Protein AF-A0A137R029-F1 (afdb_monomer_lite)

Sequence (191 aa):
MVSSADCTQQMRNAAQALSILKNSLFTEVHPNIEPVPVTSLSQIRLPPTPGITATLNAHGVIGPRATEIAQIYEQHLAVLRARTEAQIHEIITYLTQERCPPRAVEMSVSRCLTNFKSRVYLWHKIVVEQLNDQCNTEVTGTLPARPSFDRTKIPLLKRYFEYNQFPTAENFHTLSRQTGMTPRQIAIWVY

Secondary structure (DSSP, 8-state):
---HHHHHHHHHHHHHHHHHHHHTSS-----------GGGGGG--PPPPPPSHHHHHHTT--THHHHHHHHHHHHHHHHHHHHHHHHHHHHHHHHHHTT--HHHHHHHHHHHHHHHHHHHHHHHHHHHHHHHHHHHHTTS----------GGGHHHHHHHHHH-SS--HHHHHHHHHHHSS-HHHHHHHH-

Structure (mmCIF, N/CA/C/O backbone):
data_AF-A0A137R029-F1
#
_entry.id   AF-A0A137R029-F1
#
loop_
_atom_site.group_PDB
_atom_site.id
_atom_site.type_symbol
_atom_site.label_atom_id
_atom_site.label_alt_id
_atom_site.label_comp_id
_atom_site.label_asym_id
_atom_site.label_entity_id
_atom_site.label_seq_id
_atom_site.pdbx_PDB_ins_co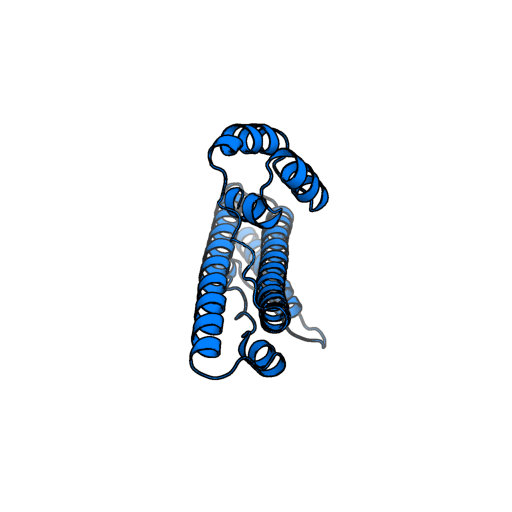de
_atom_site.Cartn_x
_atom_site.Cartn_y
_atom_site.Cartn_z
_atom_site.occupancy
_atom_site.B_iso_or_equiv
_atom_site.auth_seq_id
_atom_site.auth_comp_id
_atom_site.auth_asym_id
_atom_site.auth_atom_id
_atom_site.pdbx_PDB_model_num
ATOM 1 N N . MET A 1 1 ? 16.867 2.883 -42.890 1.00 39.31 1 MET A N 1
ATOM 2 C CA . MET A 1 1 ? 15.450 2.551 -43.143 1.00 39.31 1 MET A CA 1
ATOM 3 C C . MET A 1 1 ? 15.117 1.313 -42.324 1.00 39.31 1 MET A C 1
ATOM 5 O O . MET A 1 1 ? 15.536 0.228 -42.695 1.00 39.31 1 MET A O 1
ATOM 9 N N . VAL A 1 2 ? 14.500 1.492 -41.153 1.00 41.59 2 VAL A N 1
ATOM 10 C CA . VAL A 1 2 ? 14.059 0.383 -40.288 1.00 41.59 2 VAL A CA 1
ATOM 11 C C . VAL A 1 2 ? 12.687 -0.056 -40.789 1.00 41.59 2 VAL A C 1
ATOM 13 O O . VAL A 1 2 ? 11.807 0.785 -40.962 1.00 41.59 2 VAL A O 1
ATOM 16 N N . SER A 1 3 ? 12.540 -1.341 -41.107 1.00 45.94 3 SER A N 1
ATOM 17 C CA . SER A 1 3 ? 11.336 -1.876 -41.740 1.00 45.94 3 SER A CA 1
ATOM 18 C C . SER A 1 3 ? 10.148 -1.848 -40.775 1.00 45.94 3 SER A C 1
ATOM 20 O O . SER A 1 3 ? 10.250 -2.264 -39.622 1.00 45.94 3 SER A O 1
ATOM 22 N N . SER A 1 4 ? 9.003 -1.376 -41.270 1.00 42.53 4 SER A N 1
ATOM 23 C CA . SER A 1 4 ? 7.739 -1.181 -40.542 1.00 42.53 4 SER A CA 1
ATOM 24 C C . SER A 1 4 ? 7.178 -2.449 -39.871 1.00 42.53 4 SER A C 1
ATOM 26 O O . SER A 1 4 ? 6.251 -2.338 -39.068 1.00 42.53 4 SER A O 1
ATOM 28 N N . ALA A 1 5 ? 7.721 -3.630 -40.181 1.00 44.19 5 ALA A N 1
ATOM 29 C CA . ALA A 1 5 ? 7.292 -4.920 -39.646 1.00 44.19 5 ALA A CA 1
ATOM 30 C C . ALA A 1 5 ? 7.941 -5.289 -38.292 1.00 44.19 5 ALA A C 1
ATOM 32 O O . ALA A 1 5 ? 7.311 -5.964 -37.481 1.00 44.19 5 ALA A O 1
ATOM 33 N N . ASP A 1 6 ? 9.151 -4.797 -37.992 1.00 40.09 6 ASP A N 1
ATOM 34 C CA . ASP A 1 6 ? 9.849 -5.124 -36.732 1.00 40.09 6 ASP A CA 1
ATOM 35 C C . ASP A 1 6 ? 9.274 -4.364 -35.526 1.00 40.09 6 ASP A C 1
ATOM 37 O O . ASP A 1 6 ? 9.180 -4.890 -34.414 1.00 40.09 6 ASP A O 1
ATOM 41 N N . CYS A 1 7 ? 8.801 -3.136 -35.750 1.00 42.25 7 CYS A N 1
ATOM 42 C CA . CYS A 1 7 ? 8.185 -2.307 -34.713 1.00 42.25 7 CYS A CA 1
ATOM 43 C C . CYS A 1 7 ? 6.822 -2.873 -34.269 1.00 42.25 7 CYS A C 1
ATOM 45 O O . CYS A 1 7 ? 6.499 -2.919 -33.083 1.00 42.25 7 CYS A O 1
ATOM 47 N N . THR A 1 8 ? 6.035 -3.406 -35.204 1.00 42.00 8 THR A N 1
ATOM 48 C CA . THR A 1 8 ? 4.713 -3.983 -34.910 1.00 42.00 8 THR A CA 1
ATOM 49 C C . THR A 1 8 ? 4.793 -5.327 -34.182 1.00 42.00 8 THR A C 1
ATOM 51 O O . THR A 1 8 ? 3.871 -5.667 -33.436 1.00 42.00 8 THR A O 1
ATOM 54 N N . GLN A 1 9 ? 5.891 -6.072 -34.344 1.00 43.31 9 GLN A N 1
ATOM 55 C CA . GLN A 1 9 ? 6.127 -7.330 -33.633 1.00 43.31 9 GLN A CA 1
ATOM 56 C C . GLN A 1 9 ? 6.613 -7.097 -32.196 1.00 43.31 9 GLN A C 1
ATOM 58 O O . GLN A 1 9 ? 6.125 -7.739 -31.265 1.00 43.31 9 GLN A O 1
ATOM 63 N N . GLN A 1 10 ? 7.496 -6.116 -31.979 1.00 43.31 10 GLN A N 1
ATOM 64 C CA . GLN A 1 10 ? 7.874 -5.692 -30.626 1.00 43.31 10 GLN A CA 1
ATOM 65 C C . GLN A 1 10 ? 6.675 -5.168 -29.842 1.00 43.31 10 GLN A C 1
ATOM 67 O O . GLN A 1 10 ? 6.581 -5.391 -28.632 1.00 43.31 10 GLN A O 1
ATOM 72 N N . MET A 1 11 ? 5.719 -4.541 -30.535 1.00 39.19 11 MET A N 1
ATOM 73 C CA . MET A 1 11 ? 4.564 -3.997 -29.859 1.00 39.19 11 MET A CA 1
ATOM 74 C C . MET A 1 11 ? 3.594 -5.060 -29.320 1.00 39.19 11 MET A C 1
ATOM 76 O O . MET A 1 11 ? 3.003 -4.881 -28.258 1.00 39.19 11 MET A O 1
ATOM 80 N N . ARG A 1 12 ? 3.478 -6.193 -30.014 1.00 43.31 12 ARG A N 1
ATOM 81 C CA . ARG A 1 12 ? 2.607 -7.321 -29.647 1.00 43.31 12 ARG A CA 1
ATOM 82 C C . ARG A 1 12 ? 3.146 -8.180 -28.494 1.00 43.31 12 ARG A C 1
ATOM 84 O O . ARG A 1 12 ? 2.381 -8.810 -27.771 1.00 43.31 12 ARG A O 1
ATOM 91 N N . ASN A 1 13 ? 4.456 -8.162 -28.277 1.00 43.25 13 ASN A N 1
ATOM 92 C CA . ASN A 1 13 ? 5.087 -8.893 -27.177 1.00 43.25 13 ASN A CA 1
ATOM 93 C C . ASN A 1 13 ? 4.893 -8.183 -25.822 1.00 43.25 13 ASN A C 1
ATOM 95 O O . ASN A 1 13 ? 4.843 -8.827 -24.775 1.00 43.25 13 ASN A O 1
ATOM 99 N N . ALA A 1 14 ? 4.742 -6.855 -25.816 1.00 45.75 14 ALA A N 1
ATOM 100 C CA . ALA A 1 14 ? 4.708 -6.093 -24.571 1.00 45.75 14 ALA A CA 1
ATOM 101 C C . ALA A 1 14 ? 3.355 -6.115 -23.849 1.00 45.75 14 ALA A C 1
ATOM 103 O O . ALA A 1 14 ? 3.345 -6.036 -22.623 1.00 45.75 14 ALA A O 1
ATOM 104 N N . ALA A 1 15 ? 2.219 -6.262 -24.538 1.00 41.28 15 ALA A N 1
ATOM 105 C CA . ALA A 1 15 ? 0.967 -6.485 -23.817 1.00 41.28 15 ALA A CA 1
ATOM 106 C C . ALA A 1 15 ? 0.586 -7.964 -23.652 1.00 41.28 15 ALA A C 1
ATOM 108 O O . ALA A 1 15 ? -0.272 -8.275 -22.827 1.00 41.28 15 ALA A O 1
ATOM 109 N N . GLN A 1 16 ? 1.314 -8.889 -24.279 1.00 48.78 16 GLN A N 1
ATOM 110 C CA . GLN A 1 16 ? 1.366 -10.275 -23.803 1.00 48.78 16 GLN A CA 1
ATOM 111 C C . GLN A 1 16 ? 1.967 -10.335 -22.378 1.00 48.78 16 GLN A C 1
ATOM 113 O O . GLN A 1 16 ? 1.431 -11.016 -21.505 1.00 48.78 16 GLN A O 1
ATOM 118 N N . ALA A 1 17 ? 2.986 -9.515 -22.086 1.00 44.62 17 ALA A N 1
ATOM 119 C CA . ALA A 1 17 ? 3.561 -9.377 -20.741 1.00 44.62 17 ALA A CA 1
ATOM 120 C C . ALA A 1 17 ? 2.596 -8.732 -19.719 1.00 44.62 17 ALA A C 1
ATOM 122 O O . ALA A 1 17 ? 2.576 -9.103 -18.546 1.00 44.62 17 ALA A O 1
ATOM 123 N N . LEU A 1 18 ? 1.721 -7.823 -20.156 1.00 50.19 18 LEU A N 1
ATOM 124 C CA . LEU A 1 18 ? 0.689 -7.242 -19.289 1.00 50.19 18 LEU A CA 1
ATOM 125 C C . LEU A 1 18 ? -0.492 -8.173 -19.020 1.00 50.19 18 LEU A C 1
ATOM 127 O O . LEU A 1 18 ? -1.085 -8.120 -17.944 1.00 50.19 18 LEU A O 1
ATOM 131 N N . SER A 1 19 ? -0.818 -9.048 -19.970 1.00 46.31 19 SER A N 1
ATOM 132 C CA . SER A 1 19 ? -1.845 -10.078 -19.799 1.00 46.31 19 SER A CA 1
ATOM 133 C C . SER A 1 19 ? -1.462 -11.098 -18.717 1.00 46.31 19 SER A C 1
ATOM 135 O O . SER A 1 19 ? -2.320 -11.572 -17.976 1.00 46.31 19 SER A O 1
ATOM 137 N N . ILE A 1 20 ? -0.168 -11.391 -18.568 1.00 47.50 20 ILE A N 1
ATOM 138 C CA . ILE A 1 20 ? 0.362 -12.281 -17.522 1.00 47.50 20 ILE A CA 1
ATOM 139 C C . ILE A 1 20 ? 0.317 -11.599 -16.141 1.00 47.50 20 ILE A C 1
ATOM 141 O O . ILE A 1 20 ? -0.073 -12.225 -15.153 1.00 47.50 20 ILE A O 1
ATOM 145 N N . LEU A 1 21 ? 0.606 -10.295 -16.068 1.00 46.00 21 LEU A N 1
ATOM 146 C CA . LEU A 1 21 ? 0.446 -9.482 -14.850 1.00 46.00 21 LEU A CA 1
ATOM 147 C C . LEU A 1 21 ? -1.020 -9.373 -14.397 1.00 46.00 21 LEU A C 1
ATOM 149 O O . LEU A 1 21 ? -1.298 -9.351 -13.199 1.00 46.00 21 LEU A O 1
ATOM 153 N N . LYS A 1 22 ? -1.956 -9.353 -15.351 1.00 41.19 22 LYS A N 1
ATOM 154 C CA . LYS A 1 22 ? -3.404 -9.289 -15.118 1.00 41.19 22 LYS A CA 1
ATOM 155 C C . LYS A 1 22 ? -3.987 -10.608 -14.593 1.00 41.19 22 LYS A C 1
ATOM 157 O O . LYS A 1 22 ? -4.787 -10.573 -13.664 1.00 41.19 22 LYS A O 1
ATOM 162 N N . ASN A 1 23 ? -3.540 -11.754 -15.106 1.00 43.38 23 ASN A N 1
ATOM 163 C CA . ASN A 1 23 ? -4.016 -13.069 -14.648 1.00 43.38 23 ASN A CA 1
ATOM 164 C C . ASN A 1 23 ? -3.369 -13.508 -13.321 1.00 43.38 23 ASN A C 1
ATOM 166 O O . ASN A 1 23 ? -3.962 -14.250 -12.551 1.00 43.38 23 ASN A O 1
ATOM 170 N N . SER A 1 24 ? -2.188 -12.979 -12.991 1.00 41.78 24 SER A N 1
ATOM 171 C CA . SER A 1 24 ? -1.508 -13.258 -11.716 1.00 41.78 24 SER A CA 1
ATOM 172 C C . SER A 1 24 ? -2.058 -12.451 -10.525 1.00 41.78 24 SER A C 1
ATOM 174 O O . SER A 1 24 ? -1.672 -12.696 -9.381 1.00 41.78 24 SER A O 1
ATOM 176 N N . LEU A 1 25 ? -2.934 -11.465 -10.768 1.00 42.69 25 LEU A N 1
ATOM 177 C CA . LEU A 1 25 ? -3.556 -10.636 -9.725 1.00 42.69 25 LEU A CA 1
ATOM 178 C C . LEU A 1 25 ? -4.956 -11.123 -9.302 1.00 42.69 25 LEU A C 1
ATOM 180 O O . LEU A 1 25 ? -5.398 -10.726 -8.226 1.00 42.69 25 LEU A O 1
ATOM 184 N N . PHE A 1 26 ? -5.615 -11.997 -10.078 1.00 43.22 26 PHE A N 1
ATOM 185 C CA . PHE A 1 26 ? -6.922 -12.582 -9.749 1.00 43.22 26 PHE A CA 1
ATOM 186 C C . PHE A 1 26 ? -7.079 -14.011 -10.326 1.00 43.22 26 PHE A C 1
ATOM 188 O O . PHE A 1 26 ? -7.279 -14.173 -11.524 1.00 43.22 26 PHE A O 1
ATOM 195 N N . THR A 1 27 ? -7.126 -15.010 -9.432 1.00 35.66 27 THR A N 1
ATOM 196 C CA . THR A 1 27 ? -7.718 -16.370 -9.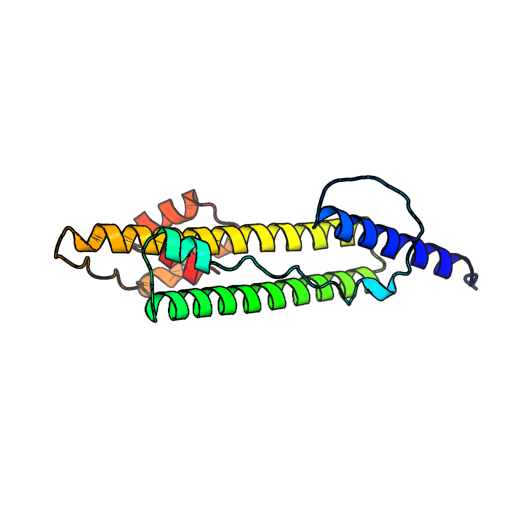578 1.00 35.66 27 THR A CA 1
ATOM 197 C C . THR A 1 27 ? -7.071 -17.448 -10.469 1.00 35.66 27 THR A C 1
ATOM 199 O O . THR A 1 27 ? -6.564 -17.206 -11.557 1.00 35.66 27 THR A O 1
ATOM 202 N N . GLU A 1 28 ? -7.142 -18.678 -9.938 1.00 47.88 28 GLU A N 1
ATOM 203 C CA . GLU A 1 28 ? -6.833 -19.974 -10.551 1.00 47.88 28 GLU A CA 1
ATOM 204 C C . GLU A 1 28 ? -7.574 -20.219 -11.888 1.00 47.88 28 GLU A C 1
ATOM 206 O O . GLU A 1 28 ? -8.672 -19.711 -12.096 1.00 47.88 28 GLU A O 1
ATOM 211 N N . VAL A 1 29 ? -7.001 -21.114 -12.712 1.00 38.84 29 VAL A N 1
ATOM 212 C CA . VAL A 1 29 ? -7.554 -21.800 -13.910 1.00 38.84 29 VAL A CA 1
ATOM 213 C C . VAL A 1 29 ? -7.183 -21.239 -15.309 1.00 38.84 29 VAL A C 1
ATOM 215 O O . VAL A 1 29 ? -7.832 -20.359 -15.855 1.00 38.84 29 VAL A O 1
ATOM 218 N N . HIS A 1 30 ? -6.175 -21.919 -15.892 1.00 40.81 30 HIS A N 1
ATOM 219 C CA . HIS A 1 30 ? -5.921 -22.342 -17.294 1.00 40.81 30 HIS A CA 1
ATOM 220 C C . HIS A 1 30 ? -5.809 -21.349 -18.493 1.00 40.81 30 HIS A C 1
ATOM 222 O O . HIS A 1 30 ? -6.230 -20.200 -18.422 1.00 40.81 30 HIS A O 1
ATOM 228 N N . PRO A 1 31 ? -5.147 -21.774 -19.607 1.00 57.16 31 PRO A N 1
ATOM 229 C CA . PRO A 1 31 ? -4.418 -20.914 -20.526 1.00 57.16 31 PRO A CA 1
ATOM 230 C C . PRO A 1 31 ? -5.060 -20.872 -21.920 1.00 57.16 31 PRO A C 1
ATOM 232 O O . PRO A 1 31 ? -5.455 -21.894 -22.471 1.00 57.16 31 PRO A O 1
ATOM 235 N N . ASN A 1 32 ? -5.036 -19.713 -22.564 1.00 40.88 32 ASN A N 1
ATOM 236 C CA . ASN A 1 32 ? -4.714 -19.652 -23.987 1.00 40.88 32 ASN A CA 1
ATOM 237 C C . ASN A 1 32 ? -4.272 -18.230 -24.326 1.00 40.88 32 ASN A C 1
ATOM 239 O O . ASN A 1 32 ? -4.897 -17.265 -23.892 1.00 40.88 32 ASN A O 1
ATOM 243 N N . ILE A 1 33 ? -3.143 -18.106 -25.014 1.00 53.78 33 ILE A N 1
ATOM 244 C CA . ILE A 1 33 ? -2.398 -16.854 -25.137 1.00 53.78 33 ILE A CA 1
ATOM 245 C C . ILE A 1 33 ? -2.502 -16.350 -26.578 1.00 53.78 33 ILE A C 1
ATOM 247 O O . ILE A 1 33 ? -2.032 -17.021 -27.492 1.00 53.78 33 ILE A O 1
ATOM 251 N N . GLU A 1 34 ? -2.989 -15.120 -26.753 1.00 41.50 34 GLU A N 1
ATOM 252 C CA . GLU A 1 34 ? -2.736 -14.297 -27.943 1.00 41.50 34 GLU A CA 1
ATOM 253 C C . GLU A 1 34 ? -2.021 -12.977 -27.571 1.00 41.50 34 GLU A C 1
ATOM 255 O O . GLU A 1 34 ? -2.145 -12.502 -26.437 1.00 41.50 34 GLU A O 1
ATOM 260 N N . PRO A 1 35 ? -1.224 -12.388 -28.488 1.00 45.31 35 PRO A N 1
ATOM 261 C CA . PRO A 1 35 ? -0.317 -11.279 -28.191 1.00 45.31 35 PRO A CA 1
ATOM 262 C C . PRO A 1 35 ? -1.005 -9.903 -28.260 1.00 45.31 35 PRO A C 1
ATOM 264 O O . PRO A 1 35 ? -1.658 -9.565 -29.247 1.00 45.31 35 PRO A O 1
ATOM 267 N N . VAL A 1 36 ? -0.816 -9.072 -27.229 1.00 47.97 36 VAL A N 1
ATOM 268 C CA . VAL A 1 36 ? -1.504 -7.774 -27.055 1.00 47.97 36 VAL A CA 1
ATOM 269 C C . VAL A 1 36 ? -0.530 -6.593 -27.327 1.00 47.97 36 VAL A C 1
ATOM 271 O O . VAL A 1 36 ? 0.662 -6.729 -27.040 1.00 47.97 36 VAL A O 1
ATOM 274 N N . PRO A 1 37 ? -0.979 -5.398 -27.790 1.00 43.53 37 PRO A N 1
ATOM 275 C CA . PRO A 1 37 ? -0.122 -4.231 -28.106 1.00 43.53 37 PRO A CA 1
ATOM 276 C C . PRO A 1 37 ? 0.319 -3.332 -26.909 1.00 43.53 37 PRO A C 1
ATOM 278 O O . PRO A 1 37 ? -0.477 -3.041 -26.023 1.00 43.53 37 PRO A O 1
ATOM 281 N N . VAL A 1 38 ? 1.553 -2.788 -26.923 1.00 47.47 38 VAL A N 1
ATOM 282 C CA . VAL A 1 38 ? 2.244 -2.006 -25.839 1.00 47.47 38 VAL A CA 1
ATOM 283 C C . VAL A 1 38 ? 1.558 -0.754 -25.298 1.00 47.47 38 VAL A C 1
ATOM 285 O O . VAL A 1 38 ? 1.955 -0.262 -24.243 1.00 47.47 38 VAL A O 1
ATOM 288 N N . THR A 1 39 ? 0.561 -0.197 -25.979 1.00 46.22 39 THR A N 1
ATOM 289 C CA . THR A 1 39 ? -0.103 1.046 -25.545 1.00 46.22 39 THR A CA 1
ATOM 290 C C . THR A 1 39 ? -0.840 0.881 -24.203 1.00 46.22 39 THR A C 1
ATOM 292 O O . THR A 1 39 ? -1.235 1.859 -23.579 1.00 46.22 39 THR A O 1
ATOM 295 N N . SER A 1 40 ? -0.988 -0.356 -23.722 1.00 53.38 40 SER A N 1
ATOM 296 C CA . SER A 1 40 ? -1.659 -0.715 -22.469 1.00 53.38 40 SER A CA 1
ATOM 297 C C . SER A 1 40 ? -0.818 -0.532 -21.193 1.00 53.38 40 SER A C 1
ATOM 299 O O . SER A 1 40 ? -1.360 -0.665 -20.098 1.00 53.38 40 SER A O 1
ATOM 301 N N . LEU A 1 41 ? 0.483 -0.223 -21.291 1.00 55.47 41 LEU A N 1
ATOM 302 C CA . LEU A 1 41 ? 1.370 -0.091 -20.117 1.00 55.47 41 LEU A CA 1
ATOM 303 C C . LEU A 1 41 ? 1.122 1.185 -19.300 1.00 55.47 41 LEU A C 1
ATOM 305 O O . LEU A 1 41 ? 1.261 1.182 -18.080 1.00 55.47 41 LEU A O 1
ATOM 309 N N . SER A 1 42 ? 0.711 2.275 -19.943 1.00 53.94 42 SER A N 1
ATOM 310 C CA . SER A 1 42 ? 0.439 3.560 -19.284 1.00 53.94 42 SER A CA 1
ATOM 311 C C . SER A 1 42 ? -0.901 3.598 -18.538 1.00 53.94 42 SER A C 1
ATOM 313 O O . SER A 1 42 ? -1.149 4.541 -17.789 1.00 53.94 42 SER A O 1
ATOM 315 N N . GLN A 1 43 ? -1.744 2.574 -18.702 1.00 62.75 43 GLN A N 1
ATOM 316 C CA . GLN A 1 43 ? -3.069 2.456 -18.080 1.00 62.75 43 GLN A CA 1
ATOM 317 C C . GLN A 1 43 ? -3.116 1.440 -16.928 1.00 62.75 43 GLN A C 1
ATOM 319 O O . GLN A 1 43 ? -4.205 1.058 -16.498 1.00 62.75 43 GLN A O 1
ATOM 324 N N . ILE A 1 44 ? -1.965 0.982 -16.423 1.00 68.81 44 ILE A N 1
ATOM 325 C CA . ILE A 1 44 ? -1.926 0.048 -15.292 1.00 68.81 44 ILE A CA 1
ATOM 326 C C . ILE A 1 44 ? -2.586 0.706 -14.076 1.00 68.81 44 ILE A C 1
ATOM 328 O O . ILE A 1 44 ? -2.070 1.669 -13.510 1.00 68.81 44 ILE A O 1
ATOM 332 N N . ARG A 1 45 ? -3.734 0.154 -13.679 1.00 76.75 45 ARG A N 1
ATOM 333 C CA . ARG A 1 45 ? -4.432 0.482 -12.437 1.00 76.75 45 ARG A CA 1
ATOM 334 C C . ARG A 1 45 ? -4.244 -0.649 -11.449 1.00 76.75 45 ARG A C 1
ATOM 336 O O . ARG A 1 45 ? -4.373 -1.822 -11.799 1.00 76.75 45 ARG A O 1
ATOM 343 N N . LEU A 1 46 ? -3.933 -0.289 -10.214 1.00 79.88 46 LEU A N 1
ATOM 344 C CA . LEU A 1 46 ? -3.849 -1.247 -9.125 1.00 79.88 46 LEU A CA 1
ATOM 345 C C . LEU A 1 46 ? -5.260 -1.680 -8.704 1.00 79.88 46 LEU A C 1
ATOM 347 O O . LEU A 1 46 ? -6.201 -0.885 -8.796 1.00 79.88 46 LEU A O 1
ATOM 351 N N . PRO A 1 47 ? -5.424 -2.926 -8.226 1.00 77.06 47 PRO A N 1
ATOM 352 C CA . PRO A 1 47 ? -6.724 -3.423 -7.805 1.00 77.06 47 PRO A CA 1
ATOM 353 C C . PRO A 1 47 ? -7.319 -2.579 -6.666 1.00 77.06 47 PRO A C 1
ATOM 355 O O . PRO A 1 47 ? -6.575 -1.967 -5.883 1.00 77.06 47 PRO A O 1
ATOM 358 N N . PRO A 1 48 ? -8.660 -2.563 -6.538 1.00 74.75 48 PRO A N 1
ATOM 359 C CA . PRO A 1 48 ? -9.304 -1.995 -5.369 1.00 74.75 48 PRO A CA 1
ATOM 360 C C . PRO A 1 48 ? -8.784 -2.708 -4.120 1.00 74.75 48 PRO A C 1
ATOM 362 O O . PRO A 1 48 ? -8.641 -3.929 -4.076 1.00 74.75 48 PRO A O 1
ATOM 365 N N . THR A 1 49 ? -8.435 -1.920 -3.116 1.00 76.50 49 THR A N 1
ATOM 366 C CA . THR A 1 49 ? -7.890 -2.425 -1.864 1.00 76.50 49 THR A CA 1
ATOM 367 C C . THR A 1 49 ? -9.001 -3.010 -1.001 1.00 76.50 49 THR A C 1
ATOM 369 O O . THR A 1 49 ? -10.111 -2.476 -1.022 1.00 76.50 49 THR A O 1
ATOM 372 N N . PRO A 1 50 ? -8.718 -4.073 -0.230 1.00 79.88 50 PRO A N 1
ATOM 373 C CA . PRO A 1 50 ? -9.708 -4.667 0.657 1.00 79.88 50 PRO A CA 1
ATOM 374 C C . PRO A 1 50 ? -10.178 -3.637 1.689 1.00 79.88 50 PRO A C 1
ATOM 376 O O . PRO A 1 50 ? -9.363 -2.906 2.253 1.00 79.88 50 PRO A O 1
ATOM 379 N N . GLY A 1 51 ? -11.488 -3.572 1.922 1.00 85.50 51 GLY A N 1
ATOM 380 C CA . GLY A 1 51 ? -12.058 -2.754 2.991 1.00 85.50 51 GLY A CA 1
ATOM 381 C C . GLY A 1 51 ? -11.711 -3.322 4.370 1.00 85.50 51 GLY A C 1
ATOM 382 O O . GLY A 1 51 ? -11.515 -4.527 4.521 1.00 85.50 51 GLY A O 1
ATOM 383 N N . ILE A 1 52 ? -11.648 -2.460 5.387 1.00 91.81 52 ILE A N 1
ATOM 384 C CA . ILE A 1 52 ? -11.342 -2.855 6.776 1.00 91.81 52 ILE A CA 1
ATOM 385 C C . ILE A 1 52 ? -12.598 -3.051 7.641 1.00 91.81 52 ILE A C 1
ATOM 387 O O . ILE A 1 52 ? -12.510 -3.476 8.788 1.00 91.81 52 ILE A O 1
ATOM 391 N N . THR A 1 53 ? -13.785 -2.775 7.102 1.00 88.81 53 THR A N 1
ATOM 392 C CA . THR A 1 53 ? -15.063 -2.797 7.834 1.00 88.81 53 THR A CA 1
ATOM 393 C C . THR A 1 53 ? -15.378 -4.153 8.465 1.00 88.81 53 THR A C 1
ATOM 395 O O . THR A 1 53 ? -15.777 -4.205 9.625 1.00 88.81 53 THR A O 1
ATOM 398 N N . ALA A 1 54 ? -15.135 -5.257 7.752 1.00 88.06 54 ALA A N 1
ATOM 399 C CA . ALA A 1 54 ? -15.304 -6.605 8.298 1.00 88.06 54 ALA A CA 1
ATOM 400 C C . ALA A 1 54 ? -14.382 -6.852 9.504 1.00 88.06 54 ALA A C 1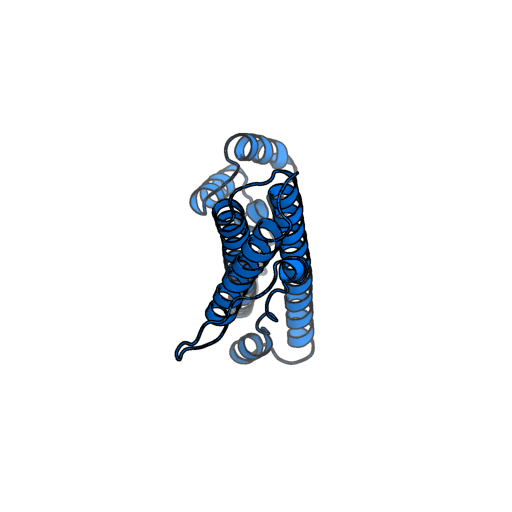
ATOM 402 O O . ALA A 1 54 ? -14.817 -7.392 10.521 1.00 88.06 54 ALA A O 1
ATOM 403 N N . THR A 1 55 ? -13.129 -6.397 9.419 1.00 89.25 55 THR A N 1
ATOM 404 C CA . THR A 1 55 ? -12.158 -6.492 10.512 1.00 89.25 55 THR A CA 1
ATOM 405 C C . THR A 1 55 ? -12.571 -5.623 11.698 1.00 89.25 55 THR A C 1
ATOM 407 O O . THR A 1 55 ? -12.498 -6.089 12.828 1.00 89.25 55 THR A O 1
ATOM 410 N N . LEU A 1 56 ? -13.054 -4.398 11.465 1.00 87.19 56 LEU A N 1
ATOM 411 C CA . LEU A 1 56 ? -13.549 -3.511 12.526 1.00 87.19 56 LEU A CA 1
ATOM 412 C C . LEU A 1 56 ? -14.717 -4.142 13.292 1.00 87.19 56 LEU A C 1
ATOM 414 O O . LEU A 1 56 ? -14.674 -4.210 14.519 1.00 87.19 56 LEU A O 1
ATOM 418 N N . ASN A 1 57 ? -15.699 -4.687 12.567 1.00 87.19 57 ASN A N 1
ATOM 419 C CA . ASN A 1 57 ? -16.845 -5.371 13.165 1.00 87.19 57 ASN A CA 1
ATOM 420 C C . ASN A 1 57 ? -16.415 -6.595 13.987 1.00 87.19 57 ASN A C 1
ATOM 422 O O . ASN A 1 57 ? -16.934 -6.810 15.079 1.00 87.19 57 ASN A O 1
ATOM 426 N N . ALA A 1 58 ? -15.440 -7.371 13.499 1.00 87.81 58 ALA A N 1
ATOM 427 C CA . ALA A 1 58 ? -14.896 -8.521 14.225 1.00 87.81 58 ALA A CA 1
ATOM 428 C C . ALA A 1 58 ? -14.189 -8.133 15.538 1.00 87.81 58 ALA A C 1
ATOM 430 O O . ALA A 1 58 ? -14.153 -8.934 16.466 1.00 87.81 58 ALA A O 1
ATOM 431 N N . HIS A 1 59 ? -13.671 -6.904 15.635 1.00 84.00 59 HIS A N 1
ATOM 432 C CA . HIS A 1 59 ? -13.060 -6.351 16.851 1.00 84.00 59 HIS A CA 1
ATOM 433 C C . HIS A 1 59 ? -14.059 -5.545 17.704 1.00 84.00 59 HIS A C 1
ATOM 435 O O . HIS A 1 59 ? -13.650 -4.797 18.588 1.00 84.00 59 HIS A O 1
ATOM 441 N N . GLY A 1 60 ? -15.366 -5.652 17.435 1.00 85.69 60 GLY A N 1
ATOM 442 C CA . GLY A 1 60 ? -16.413 -4.962 18.198 1.00 85.69 60 GLY A CA 1
ATOM 443 C C . GLY A 1 60 ? -16.493 -3.451 17.957 1.00 85.69 60 GLY A C 1
ATOM 444 O O . GLY A 1 60 ? -17.237 -2.754 18.645 1.00 85.69 60 GLY A O 1
ATOM 445 N N . VAL A 1 61 ? -15.758 -2.923 16.976 1.00 83.62 61 VAL A N 1
ATOM 446 C CA . VAL A 1 61 ? -15.783 -1.501 16.628 1.00 83.62 61 VAL A CA 1
ATOM 447 C C . VAL A 1 61 ? -16.964 -1.257 15.697 1.00 83.62 61 VAL A C 1
ATOM 449 O O . VAL A 1 61 ? -16.918 -1.607 14.520 1.00 83.62 61 VAL A O 1
ATOM 452 N N . ILE A 1 62 ? -18.021 -0.646 16.228 1.00 88.25 62 ILE A N 1
ATOM 453 C CA . ILE A 1 62 ? -19.272 -0.371 15.508 1.00 88.25 62 ILE A CA 1
ATOM 454 C C . ILE A 1 62 ? -19.630 1.121 15.524 1.00 88.25 62 ILE A C 1
ATOM 456 O O . ILE A 1 62 ? -19.119 1.907 16.325 1.00 88.25 62 ILE A O 1
ATOM 460 N N . GLY A 1 63 ? -20.534 1.521 14.628 1.00 88.38 63 GLY A N 1
ATOM 461 C CA . GLY A 1 63 ? -21.101 2.870 14.598 1.00 88.38 63 GLY A CA 1
ATOM 462 C C . GLY A 1 63 ? -20.160 3.936 14.010 1.00 88.38 63 GLY A C 1
ATOM 463 O O . GLY A 1 63 ? -19.332 3.622 13.155 1.00 88.38 63 GLY A O 1
ATOM 464 N N . PRO A 1 64 ? -20.277 5.211 14.430 1.00 84.12 64 PRO A N 1
ATOM 465 C CA . PRO A 1 64 ? -19.605 6.337 13.769 1.00 84.12 64 PRO A CA 1
ATOM 466 C C . PRO A 1 64 ? -18.074 6.244 13.821 1.00 84.12 64 PRO A C 1
ATOM 468 O O . PRO A 1 64 ? -17.399 6.628 12.869 1.00 84.12 64 PRO A O 1
ATOM 471 N N . ARG A 1 65 ? -17.525 5.659 14.892 1.00 80.31 65 ARG A N 1
ATOM 472 C CA . ARG A 1 65 ? -16.082 5.432 15.057 1.00 80.31 65 ARG A CA 1
ATOM 473 C C 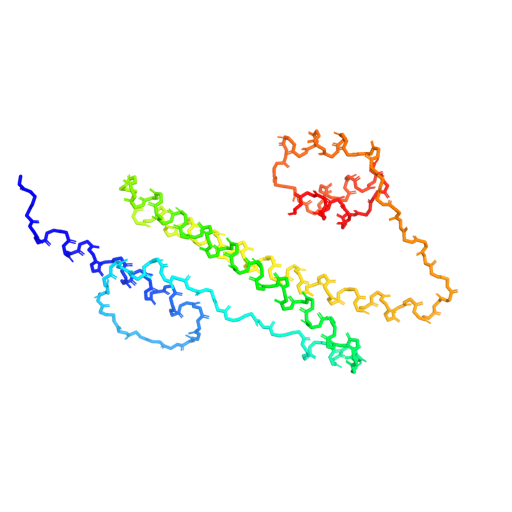. ARG A 1 65 ? -15.537 4.403 14.062 1.00 80.31 65 ARG A C 1
ATOM 475 O O . ARG A 1 65 ? -14.434 4.574 13.555 1.00 80.31 65 ARG A O 1
ATOM 482 N N . ALA A 1 66 ? -16.304 3.354 13.756 1.00 85.25 66 ALA A N 1
ATOM 483 C CA . ALA A 1 66 ? -15.923 2.373 12.740 1.00 85.25 66 ALA A CA 1
ATOM 484 C C . ALA A 1 66 ? -15.859 3.023 11.352 1.00 85.25 66 ALA A C 1
ATOM 486 O O . ALA A 1 66 ? -14.903 2.809 10.609 1.00 85.25 66 ALA A O 1
ATOM 487 N N . THR A 1 67 ? -16.843 3.870 11.038 1.00 88.06 67 THR A N 1
ATOM 488 C CA . THR A 1 67 ? -16.890 4.625 9.781 1.00 88.06 67 THR A CA 1
ATOM 489 C C . THR A 1 67 ? -15.703 5.575 9.648 1.00 88.06 67 THR A C 1
ATOM 491 O O . THR A 1 67 ? -15.068 5.601 8.599 1.00 88.06 67 THR A O 1
ATOM 494 N N . GLU A 1 68 ? -15.356 6.307 10.708 1.00 85.94 68 GLU A N 1
ATOM 495 C CA . GLU A 1 68 ? -14.199 7.210 10.714 1.00 85.94 68 GLU A CA 1
ATOM 496 C C . GLU A 1 68 ? -12.884 6.453 10.461 1.00 85.94 68 GLU A C 1
ATOM 498 O O . GLU A 1 68 ? -12.094 6.836 9.598 1.00 85.94 68 GLU A O 1
ATOM 503 N N . ILE A 1 69 ? -12.666 5.328 11.154 1.00 85.56 69 ILE A N 1
ATOM 504 C CA . ILE A 1 69 ? -11.460 4.506 10.973 1.00 85.56 69 ILE A CA 1
ATOM 505 C C . ILE A 1 69 ? -11.412 3.911 9.561 1.00 85.56 69 ILE A C 1
ATOM 507 O O . ILE A 1 69 ? -10.353 3.927 8.928 1.00 85.56 69 ILE A O 1
ATOM 511 N N . ALA A 1 70 ? -12.541 3.415 9.048 1.00 88.88 70 ALA A N 1
ATOM 512 C CA . ALA A 1 70 ? -12.634 2.906 7.684 1.00 88.88 70 ALA A CA 1
ATOM 513 C C . ALA A 1 70 ? -12.318 3.998 6.652 1.00 88.88 70 ALA A C 1
ATOM 515 O O . ALA A 1 70 ? -11.531 3.757 5.739 1.00 88.88 70 ALA A O 1
ATOM 516 N N . GLN A 1 71 ? -12.832 5.214 6.843 1.00 89.62 71 GLN A N 1
ATOM 517 C CA . GLN A 1 71 ? -12.574 6.346 5.956 1.00 89.62 71 GLN A CA 1
ATOM 518 C C . GLN A 1 71 ? -11.092 6.746 5.950 1.00 89.62 71 GLN A C 1
ATOM 520 O O . GLN A 1 71 ? -10.509 6.922 4.881 1.00 89.62 71 GLN A O 1
ATOM 525 N N . ILE A 1 72 ? -10.455 6.845 7.122 1.00 87.50 72 ILE A N 1
ATOM 526 C CA . ILE A 1 72 ? -9.015 7.138 7.230 1.00 87.50 72 ILE A CA 1
ATOM 527 C C . ILE A 1 72 ? -8.194 6.033 6.554 1.00 87.50 72 ILE A C 1
ATOM 529 O O . ILE A 1 72 ? -7.231 6.311 5.832 1.00 87.50 72 ILE A O 1
ATOM 533 N N . TYR A 1 73 ? -8.578 4.773 6.770 1.00 89.62 73 TYR A N 1
ATOM 534 C CA . TYR A 1 73 ? -7.922 3.624 6.161 1.00 89.62 73 TYR A CA 1
ATOM 535 C C . TYR A 1 73 ? -8.002 3.676 4.632 1.00 89.62 73 TYR A C 1
ATOM 537 O O . TYR A 1 73 ? -6.973 3.604 3.958 1.00 89.62 73 TYR A O 1
ATOM 545 N N . GLU A 1 74 ? -9.202 3.864 4.088 1.00 91.00 74 GLU A N 1
ATOM 546 C CA . GLU A 1 74 ? -9.450 3.956 2.650 1.00 91.00 74 GLU A CA 1
ATOM 547 C C . GLU A 1 74 ? -8.750 5.160 2.019 1.00 91.00 74 GLU A C 1
ATOM 549 O O . GLU A 1 74 ? -8.131 5.018 0.963 1.00 91.00 74 GLU A O 1
ATOM 554 N N . GLN A 1 75 ? -8.761 6.320 2.681 1.00 89.50 75 GLN A N 1
ATOM 555 C CA . GLN A 1 75 ? -8.052 7.510 2.216 1.00 89.50 75 GLN A CA 1
ATOM 556 C C . GLN A 1 75 ? -6.543 7.256 2.120 1.00 89.50 75 GLN A C 1
ATOM 558 O O . GLN A 1 75 ? -5.922 7.590 1.108 1.00 89.50 75 GLN A O 1
ATOM 563 N N . HIS A 1 76 ? -5.945 6.623 3.135 1.00 88.94 76 HIS A N 1
ATOM 564 C CA . HIS A 1 76 ? -4.526 6.274 3.104 1.00 88.94 76 HIS A CA 1
ATOM 565 C C . HIS A 1 76 ? -4.208 5.308 1.957 1.00 88.94 76 HIS A C 1
ATOM 567 O O . HIS A 1 76 ? -3.236 5.503 1.223 1.00 88.94 76 HIS A O 1
ATOM 573 N N . LEU A 1 77 ? -5.047 4.288 1.759 1.00 90.00 77 LEU A N 1
ATOM 574 C CA . LEU A 1 77 ? -4.867 3.327 0.676 1.00 90.00 77 LEU A CA 1
ATOM 575 C C . LEU A 1 77 ? -5.054 3.947 -0.710 1.00 90.00 77 LEU A C 1
ATOM 577 O O . LEU A 1 77 ? -4.325 3.581 -1.631 1.00 90.00 77 LEU A O 1
ATOM 581 N N . ALA A 1 78 ? -5.965 4.908 -0.863 1.00 89.31 78 ALA A N 1
ATOM 582 C CA . ALA A 1 78 ? -6.141 5.658 -2.102 1.00 89.31 78 ALA A CA 1
ATOM 583 C C . ALA A 1 78 ? -4.890 6.483 -2.444 1.00 89.31 78 ALA A C 1
ATOM 585 O O . ALA A 1 78 ? -4.402 6.420 -3.574 1.00 89.31 78 ALA A O 1
ATOM 586 N N . VAL A 1 79 ? -4.318 7.190 -1.462 1.00 90.31 79 VAL A N 1
ATOM 587 C CA . VAL A 1 79 ? -3.069 7.954 -1.637 1.00 90.31 79 VAL A CA 1
ATOM 588 C C . VAL A 1 79 ? -1.903 7.027 -1.977 1.00 90.31 79 VAL A C 1
ATOM 590 O O . VAL A 1 79 ? -1.144 7.294 -2.912 1.00 90.31 79 VAL A O 1
ATOM 593 N N . LEU A 1 80 ? -1.769 5.917 -1.248 1.00 89.50 80 LEU A N 1
ATOM 594 C CA . LEU A 1 80 ? -0.731 4.920 -1.491 1.00 89.50 80 LEU A CA 1
ATOM 595 C C . LEU A 1 80 ? -0.835 4.345 -2.909 1.00 89.50 80 LEU A C 1
ATOM 597 O O . LEU A 1 80 ? 0.172 4.262 -3.611 1.00 89.50 80 LEU A O 1
ATOM 601 N N . ARG A 1 81 ? -2.054 4.008 -3.345 1.00 89.94 81 ARG A N 1
ATOM 602 C CA . ARG A 1 81 ? -2.335 3.505 -4.692 1.00 89.94 81 ARG A CA 1
ATOM 603 C C . ARG A 1 81 ? -1.923 4.513 -5.757 1.00 89.94 81 ARG A C 1
ATOM 605 O O . ARG A 1 81 ? -1.140 4.166 -6.635 1.00 89.94 81 ARG A O 1
ATOM 612 N N . ALA A 1 82 ? -2.395 5.755 -5.647 1.00 89.62 82 ALA A N 1
ATOM 613 C CA . ALA A 1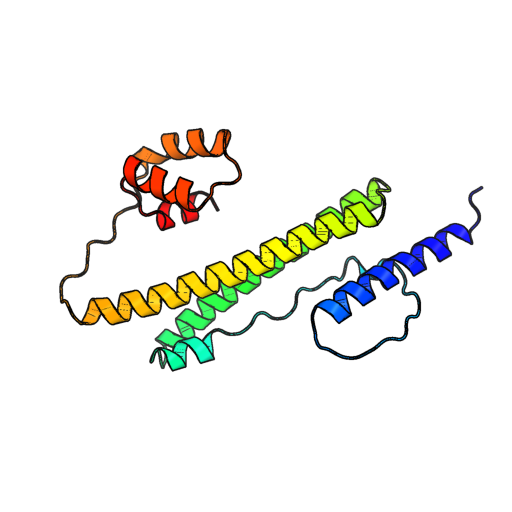 82 ? -2.089 6.811 -6.607 1.00 89.62 82 ALA A CA 1
ATOM 614 C C . ALA A 1 82 ? -0.575 7.049 -6.731 1.00 89.62 82 ALA A C 1
ATOM 616 O O . ALA A 1 82 ? -0.052 7.172 -7.837 1.00 89.62 82 ALA A O 1
ATOM 617 N N . ARG A 1 83 ? 0.149 7.042 -5.604 1.00 91.50 83 ARG A N 1
ATOM 618 C CA . ARG A 1 83 ? 1.609 7.204 -5.590 1.00 91.50 83 ARG A CA 1
ATOM 619 C C . ARG A 1 83 ? 2.330 6.037 -6.265 1.00 91.50 83 ARG A C 1
ATOM 621 O O . ARG A 1 83 ? 3.263 6.268 -7.028 1.00 91.50 83 ARG A O 1
ATOM 628 N N . THR A 1 84 ? 1.917 4.797 -6.003 1.00 90.19 84 THR A N 1
ATOM 629 C CA . THR A 1 84 ? 2.512 3.626 -6.661 1.00 90.19 84 THR A CA 1
ATOM 630 C C . THR A 1 84 ? 2.206 3.610 -8.157 1.00 90.19 84 THR A C 1
ATOM 632 O O . THR A 1 84 ? 3.102 3.320 -8.944 1.00 90.19 84 THR A O 1
ATOM 635 N N . GLU A 1 85 ? 0.983 3.950 -8.570 1.00 90.69 85 GLU A N 1
ATOM 636 C CA . GLU A 1 85 ? 0.623 4.055 -9.990 1.00 90.69 85 GLU A CA 1
ATOM 637 C C . GLU A 1 85 ? 1.459 5.119 -10.709 1.00 90.69 85 GLU A C 1
ATOM 639 O O . GLU A 1 85 ? 2.006 4.844 -11.776 1.00 90.69 85 GLU A O 1
ATOM 644 N N . ALA A 1 86 ? 1.628 6.299 -10.103 1.00 90.00 86 ALA A N 1
ATOM 645 C CA . ALA A 1 86 ? 2.484 7.352 -10.645 1.00 90.00 86 ALA A CA 1
ATOM 646 C C . ALA A 1 86 ? 3.940 6.880 -10.800 1.00 90.00 86 ALA A C 1
ATOM 648 O O . ALA A 1 86 ? 4.545 7.086 -11.848 1.00 90.00 86 ALA A O 1
ATOM 649 N N . GLN A 1 87 ? 4.476 6.175 -9.799 1.00 90.25 87 GLN A N 1
ATOM 650 C CA . GLN A 1 87 ? 5.834 5.633 -9.845 1.00 90.25 87 GLN A CA 1
ATOM 651 C C . GLN A 1 87 ? 6.000 4.560 -10.933 1.00 90.25 87 GLN A C 1
ATOM 653 O O . GLN A 1 87 ? 7.003 4.545 -11.643 1.00 90.25 87 GLN A O 1
ATOM 658 N N . ILE A 1 88 ? 5.023 3.662 -11.085 1.00 88.94 88 ILE A N 1
ATOM 659 C CA . ILE A 1 88 ? 5.014 2.663 -12.163 1.00 88.94 88 ILE A CA 1
ATOM 660 C C . ILE A 1 88 ? 5.014 3.366 -13.523 1.00 88.94 88 ILE A C 1
ATOM 662 O O . ILE A 1 88 ? 5.779 2.989 -14.408 1.00 88.94 88 ILE A O 1
ATOM 666 N N . HIS A 1 89 ? 4.197 4.408 -13.677 1.00 89.31 89 HIS A N 1
ATOM 667 C CA . HIS A 1 89 ? 4.114 5.176 -14.912 1.00 89.31 89 HIS A CA 1
ATOM 668 C C . HIS A 1 89 ? 5.427 5.897 -15.246 1.00 89.31 89 HIS A C 1
ATOM 670 O O . HIS A 1 89 ? 5.872 5.865 -16.394 1.00 89.31 89 HIS A O 1
ATOM 676 N N . GLU A 1 90 ? 6.077 6.498 -14.251 1.00 90.38 90 GLU A N 1
ATOM 677 C CA . GLU A 1 90 ? 7.385 7.143 -14.395 1.00 90.38 90 GLU A CA 1
ATOM 678 C C . GLU A 1 90 ? 8.461 6.139 -14.828 1.00 90.38 90 GLU A C 1
ATOM 680 O O . GLU A 1 90 ? 9.163 6.371 -15.810 1.00 90.38 90 GLU A O 1
ATOM 685 N N . ILE A 1 91 ? 8.527 4.978 -14.166 1.00 87.12 91 ILE A N 1
ATOM 686 C CA . ILE A 1 91 ? 9.455 3.888 -14.501 1.00 87.12 91 ILE A CA 1
ATOM 687 C C . ILE A 1 91 ? 9.243 3.410 -15.936 1.00 87.12 91 ILE A C 1
ATOM 689 O O . ILE A 1 91 ? 10.206 3.249 -16.684 1.00 87.12 91 ILE A O 1
ATOM 693 N N . ILE A 1 92 ? 7.990 3.174 -16.329 1.00 86.50 92 ILE A N 1
ATOM 694 C CA . ILE A 1 92 ? 7.658 2.727 -17.683 1.00 86.50 92 ILE A CA 1
ATOM 695 C C . ILE A 1 92 ? 8.072 3.789 -18.697 1.00 86.50 92 ILE A C 1
ATOM 697 O O . ILE A 1 92 ? 8.707 3.453 -19.693 1.00 86.50 92 ILE A O 1
ATOM 701 N N . THR A 1 93 ? 7.757 5.058 -18.440 1.00 87.31 93 THR A N 1
ATOM 702 C CA . THR A 1 93 ? 8.088 6.169 -19.341 1.00 87.31 93 THR A CA 1
ATOM 703 C C . THR A 1 93 ? 9.598 6.294 -19.520 1.00 87.31 93 THR A C 1
ATOM 705 O O . THR A 1 93 ? 10.078 6.274 -20.652 1.00 87.31 93 THR A O 1
ATOM 708 N N . TYR A 1 94 ? 10.346 6.336 -18.416 1.00 87.62 94 TYR A N 1
ATOM 709 C CA . TYR A 1 94 ? 11.802 6.448 -18.416 1.00 87.62 94 TYR A CA 1
ATOM 710 C C . TYR A 1 94 ? 12.465 5.278 -19.151 1.00 87.62 94 TYR A C 1
ATOM 712 O O . TYR A 1 94 ? 13.226 5.469 -20.096 1.00 87.62 94 TYR A O 1
ATOM 720 N N . LEU A 1 95 ? 12.117 4.042 -18.789 1.00 83.06 95 LEU A N 1
ATOM 721 C CA . LEU A 1 95 ? 12.745 2.859 -19.377 1.00 83.06 95 LEU A CA 1
ATOM 722 C C . LEU A 1 95 ? 12.348 2.643 -20.846 1.00 83.06 95 LEU A C 1
ATOM 724 O O . LEU A 1 95 ? 13.128 2.078 -21.612 1.00 83.06 95 LEU A O 1
ATOM 728 N N . THR A 1 96 ? 11.166 3.111 -21.258 1.00 78.19 96 THR A N 1
ATOM 729 C CA . THR A 1 96 ? 10.756 3.096 -22.672 1.00 78.19 96 THR A CA 1
ATOM 730 C C . THR A 1 96 ? 11.559 4.110 -23.491 1.00 78.19 96 THR A C 1
ATOM 732 O O . THR A 1 96 ? 11.973 3.796 -24.607 1.00 78.19 96 THR A O 1
ATOM 735 N N . GLN A 1 97 ? 11.825 5.301 -22.942 1.00 85.56 97 GLN A N 1
ATOM 736 C CA . GLN A 1 97 ? 12.661 6.323 -23.588 1.00 85.56 97 GLN A CA 1
ATOM 737 C C . GLN A 1 97 ? 14.113 5.857 -23.742 1.00 85.56 97 GLN A C 1
ATOM 739 O O . GLN A 1 97 ? 14.688 5.983 -24.822 1.00 85.56 97 GLN A O 1
ATOM 744 N N . GLU A 1 98 ? 14.661 5.226 -22.706 1.00 86.00 98 GLU A N 1
ATOM 745 C CA . GLU A 1 98 ? 16.023 4.675 -22.681 1.00 86.00 98 GLU A CA 1
ATOM 746 C C . GLU A 1 98 ? 16.178 3.375 -23.499 1.00 86.00 98 GLU A C 1
ATOM 748 O O . GLU A 1 98 ? 17.238 2.752 -23.489 1.00 86.00 98 GLU A O 1
ATOM 753 N N . ARG A 1 99 ? 15.124 2.924 -24.202 1.00 84.88 99 ARG A N 1
ATOM 754 C CA . ARG A 1 99 ? 15.091 1.652 -24.957 1.00 84.88 99 ARG A CA 1
ATOM 755 C C . ARG A 1 99 ? 15.582 0.459 -24.127 1.00 84.88 99 ARG A C 1
ATOM 757 O O . ARG A 1 99 ? 16.241 -0.448 -24.639 1.00 84.88 99 ARG A O 1
ATOM 764 N N . CYS A 1 100 ? 15.265 0.465 -22.836 1.00 77.06 100 CYS A N 1
ATOM 765 C CA . CYS A 1 100 ? 15.676 -0.584 -21.919 1.00 77.06 100 CYS A CA 1
ATOM 766 C C . CYS A 1 100 ? 15.006 -1.920 -22.280 1.00 77.06 100 CYS A C 1
ATOM 768 O O . CYS A 1 100 ? 13.884 -1.944 -22.797 1.00 77.06 100 CYS A O 1
ATOM 770 N N . PRO A 1 101 ? 15.654 -3.060 -21.981 1.00 81.62 101 PRO A N 1
ATOM 771 C CA . PRO A 1 101 ? 15.071 -4.364 -22.253 1.00 81.62 101 PRO A CA 1
ATOM 772 C C . PRO A 1 101 ? 13.774 -4.561 -21.441 1.00 81.62 101 PRO A C 1
ATOM 774 O O . PRO A 1 101 ? 13.734 -4.182 -20.266 1.00 81.62 101 PRO A O 1
ATOM 777 N N . PRO A 1 102 ? 12.741 -5.228 -21.997 1.00 74.69 102 PRO A N 1
ATOM 778 C CA . PRO A 1 102 ? 11.446 -5.423 -21.330 1.00 74.69 102 PRO A CA 1
ATOM 779 C C . PRO A 1 102 ? 11.546 -6.018 -19.918 1.00 74.69 102 PRO A C 1
ATOM 781 O O . PRO A 1 102 ? 10.812 -5.626 -19.014 1.00 74.69 102 PRO A O 1
ATOM 784 N N . ARG A 1 103 ? 12.528 -6.898 -19.691 1.00 79.94 103 ARG A N 1
ATOM 785 C CA . ARG A 1 103 ? 12.799 -7.514 -18.384 1.00 79.94 103 ARG A CA 1
ATOM 786 C C . ARG A 1 103 ? 13.169 -6.494 -17.299 1.00 79.94 103 ARG A C 1
ATOM 788 O O . ARG A 1 103 ? 12.831 -6.686 -16.135 1.00 79.94 103 ARG A O 1
ATOM 795 N N . ALA A 1 104 ? 13.858 -5.408 -17.653 1.00 80.50 104 ALA A N 1
ATOM 796 C CA . ALA A 1 104 ? 14.211 -4.353 -16.701 1.00 80.50 104 ALA A CA 1
ATOM 797 C C . ALA A 1 104 ? 12.974 -3.556 -16.256 1.00 80.50 104 ALA A C 1
ATOM 799 O O . ALA A 1 104 ? 12.845 -3.215 -15.075 1.00 80.50 104 ALA A O 1
ATOM 800 N N . VAL A 1 105 ? 12.040 -3.324 -17.185 1.00 81.31 105 VAL A N 1
ATOM 801 C CA . VAL A 1 105 ? 10.737 -2.709 -16.898 1.00 81.31 105 VAL A CA 1
ATOM 802 C C . VAL A 1 105 ? 9.937 -3.610 -15.966 1.00 81.31 105 VAL A C 1
ATOM 804 O O . VAL A 1 105 ? 9.478 -3.161 -14.919 1.00 81.31 105 VAL A O 1
ATOM 807 N N . GLU A 1 106 ? 9.850 -4.899 -16.289 1.00 80.50 106 GLU A N 1
ATOM 808 C CA . GLU A 1 106 ? 9.111 -5.887 -15.503 1.00 80.50 106 GLU A CA 1
ATOM 809 C C . GLU A 1 106 ? 9.625 -6.000 -14.062 1.00 80.50 106 GLU A C 1
ATOM 811 O O . GLU A 1 106 ? 8.830 -5.945 -13.123 1.00 80.50 106 GLU A O 1
ATOM 816 N N . MET A 1 107 ? 10.944 -6.101 -13.859 1.00 83.44 107 MET A N 1
ATOM 817 C CA . MET A 1 107 ? 11.530 -6.155 -12.512 1.00 83.44 107 MET A CA 1
ATOM 818 C C . MET A 1 107 ? 11.233 -4.886 -11.710 1.00 83.44 107 MET A C 1
ATOM 820 O O . MET A 1 107 ? 10.910 -4.955 -10.522 1.00 83.44 107 MET A O 1
ATOM 824 N N . SER A 1 108 ? 11.309 -3.723 -12.358 1.00 86.06 108 SER A N 1
ATOM 825 C CA . SER A 1 108 ? 11.054 -2.438 -11.707 1.00 86.06 108 SER A CA 1
ATOM 826 C C . SER A 1 108 ? 9.586 -2.297 -11.297 1.00 86.06 108 SER A C 1
ATOM 828 O O . SER A 1 108 ? 9.303 -1.945 -10.151 1.00 86.06 108 SER A O 1
ATOM 830 N N . VAL A 1 109 ? 8.655 -2.661 -12.185 1.00 85.06 109 VAL A N 1
ATOM 831 C CA . VAL A 1 109 ? 7.213 -2.678 -11.894 1.00 85.06 109 VAL A CA 1
ATOM 832 C C . VAL A 1 109 ? 6.889 -3.705 -10.807 1.00 85.06 109 VAL A C 1
ATOM 834 O O . VAL A 1 109 ? 6.205 -3.377 -9.838 1.00 85.06 109 VAL A O 1
ATOM 837 N N . SER A 1 110 ? 7.440 -4.917 -10.891 1.00 84.88 110 SER A N 1
ATOM 838 C CA . SER A 1 110 ? 7.247 -5.976 -9.889 1.00 84.88 110 SER A CA 1
ATOM 839 C C . SER A 1 110 ? 7.721 -5.554 -8.498 1.00 84.88 110 SER A C 1
ATOM 841 O O . SER A 1 110 ? 7.059 -5.834 -7.494 1.00 84.88 110 SER A O 1
ATOM 843 N N . ARG A 1 111 ? 8.834 -4.815 -8.419 1.00 88.19 111 ARG A N 1
ATOM 844 C CA . ARG A 1 111 ? 9.329 -4.232 -7.167 1.00 88.19 111 ARG A CA 1
ATOM 845 C C . ARG A 1 111 ? 8.357 -3.196 -6.600 1.00 88.19 111 ARG A C 1
ATOM 847 O O . ARG A 1 111 ? 8.076 -3.237 -5.403 1.00 88.19 111 ARG A O 1
ATOM 854 N N . CYS A 1 112 ? 7.801 -2.315 -7.434 1.00 86.62 112 CYS A N 1
ATOM 855 C CA . CYS A 1 112 ? 6.774 -1.355 -7.013 1.00 86.62 112 CYS A CA 1
ATOM 856 C C . CYS A 1 112 ? 5.505 -2.052 -6.503 1.00 86.62 112 CYS A C 1
ATOM 858 O O . CYS A 1 112 ? 4.987 -1.681 -5.451 1.00 86.62 112 CYS A O 1
ATOM 860 N N . LEU A 1 113 ? 5.044 -3.100 -7.192 1.00 86.38 113 LEU A N 1
ATOM 861 C CA . LEU A 1 113 ? 3.882 -3.891 -6.776 1.00 86.38 113 LEU A CA 1
ATOM 862 C C . LEU A 1 113 ? 4.117 -4.613 -5.447 1.00 86.38 113 LEU A C 1
ATOM 864 O O . LEU A 1 113 ? 3.247 -4.610 -4.576 1.00 86.38 113 LEU A O 1
ATOM 868 N N . THR A 1 114 ? 5.299 -5.202 -5.270 1.00 84.94 114 THR A N 1
ATOM 869 C CA . THR A 1 114 ? 5.683 -5.864 -4.016 1.00 84.94 114 THR A CA 1
ATOM 870 C C . THR A 1 114 ? 5.722 -4.860 -2.869 1.00 84.94 114 THR A C 1
ATOM 872 O O . THR A 1 114 ? 5.159 -5.111 -1.807 1.00 84.94 114 THR A O 1
ATOM 875 N N . ASN A 1 115 ? 6.311 -3.683 -3.099 1.00 86.75 115 ASN A N 1
ATOM 876 C CA . ASN A 1 115 ? 6.346 -2.611 -2.110 1.00 86.75 115 ASN A CA 1
ATOM 877 C C . ASN A 1 115 ? 4.933 -2.146 -1.725 1.00 86.75 115 ASN A C 1
ATOM 879 O O . ASN A 1 115 ? 4.623 -2.045 -0.540 1.00 86.75 115 ASN A O 1
ATOM 883 N N . PHE A 1 116 ? 4.056 -1.939 -2.711 1.00 87.75 116 PHE A N 1
ATOM 884 C CA . PHE A 1 116 ? 2.658 -1.589 -2.477 1.00 87.75 116 PHE A CA 1
ATOM 885 C C . PHE A 1 116 ? 1.947 -2.628 -1.606 1.00 87.75 116 PHE A C 1
ATOM 887 O O . PHE A 1 116 ? 1.383 -2.263 -0.577 1.00 87.75 116 PHE A O 1
ATOM 894 N N . LYS A 1 117 ? 2.041 -3.920 -1.952 1.00 87.00 117 LYS A N 1
ATOM 895 C CA . LYS A 1 117 ? 1.451 -5.010 -1.157 1.00 87.00 117 LYS A CA 1
ATOM 896 C C . LYS A 1 117 ? 1.957 -4.999 0.288 1.00 87.00 117 LYS A C 1
ATOM 898 O O . LYS A 1 117 ? 1.147 -5.038 1.212 1.00 87.00 117 LYS A O 1
ATOM 903 N N . SER A 1 118 ? 3.269 -4.871 0.492 1.00 85.00 118 SER A N 1
ATOM 904 C CA . SER A 1 118 ? 3.865 -4.800 1.832 1.00 85.00 118 SER A CA 1
ATOM 905 C C . SER A 1 118 ? 3.375 -3.592 2.630 1.00 85.00 118 SER A C 1
ATOM 907 O O . SER A 1 118 ? 3.122 -3.711 3.827 1.00 85.00 118 SER A O 1
ATOM 909 N N . ARG A 1 119 ? 3.192 -2.434 1.983 1.00 86.31 119 ARG A N 1
ATOM 910 C CA . ARG A 1 119 ? 2.689 -1.215 2.636 1.00 86.31 119 ARG A CA 1
ATOM 911 C C . ARG A 1 119 ? 1.210 -1.316 2.994 1.00 86.31 119 ARG A C 1
ATOM 913 O O . ARG A 1 119 ? 0.845 -0.919 4.095 1.00 86.31 119 ARG A O 1
ATOM 920 N N . VAL A 1 120 ? 0.383 -1.893 2.120 1.00 87.81 120 VAL A N 1
ATOM 921 C CA . VAL A 1 120 ? -1.030 -2.183 2.421 1.00 87.81 120 VAL A CA 1
ATOM 922 C C . VAL A 1 120 ? -1.131 -3.128 3.620 1.00 87.81 120 VAL A C 1
ATOM 924 O O . VAL A 1 120 ? -1.881 -2.851 4.554 1.00 87.81 120 VAL A O 1
ATOM 927 N N . TYR A 1 121 ? -0.344 -4.208 3.623 1.00 88.38 121 TYR A N 1
ATOM 928 C CA . TYR A 1 121 ? -0.309 -5.170 4.725 1.00 88.38 121 TYR A CA 1
ATOM 929 C C . TYR A 1 121 ? 0.137 -4.526 6.041 1.00 88.38 121 TYR A C 1
ATOM 931 O O . TYR A 1 121 ? -0.520 -4.692 7.067 1.00 88.38 121 TYR A O 1
ATOM 939 N N . LEU A 1 122 ? 1.222 -3.745 6.014 1.00 86.19 122 LEU A N 1
ATOM 940 C CA . LEU A 1 122 ? 1.717 -3.043 7.194 1.00 86.19 122 LEU A CA 1
ATOM 941 C C . LEU A 1 122 ? 0.676 -2.061 7.736 1.00 86.19 122 LEU A C 1
ATOM 943 O O . LEU A 1 122 ? 0.436 -2.032 8.938 1.00 86.19 122 LEU A O 1
ATOM 947 N N . TRP A 1 123 ? 0.035 -1.287 6.861 1.00 88.69 123 TRP A N 1
ATOM 948 C CA . TRP A 1 123 ? -1.009 -0.352 7.268 1.00 88.69 123 TRP A CA 1
ATOM 949 C C . TRP A 1 123 ? -2.211 -1.071 7.887 1.00 88.69 123 TRP A C 1
ATOM 951 O O . TRP A 1 123 ? -2.692 -0.664 8.941 1.00 88.69 123 TRP A O 1
ATOM 961 N N . HIS A 1 124 ? -2.646 -2.184 7.289 1.00 89.25 124 HIS A N 1
ATOM 962 C CA . HIS A 1 124 ? -3.691 -3.037 7.856 1.00 89.25 124 HIS A CA 1
ATOM 963 C C . HIS A 1 124 ? -3.323 -3.517 9.261 1.00 89.25 124 HIS A C 1
ATOM 965 O O . HIS A 1 124 ? -4.091 -3.323 10.201 1.00 89.25 124 HIS A O 1
ATOM 971 N N . LYS A 1 125 ? -2.117 -4.069 9.418 1.00 85.88 125 LYS A N 1
ATOM 972 C CA . LYS A 1 125 ? -1.603 -4.536 10.705 1.00 85.88 125 LYS A CA 1
ATOM 973 C C . LYS A 1 125 ? -1.565 -3.412 11.747 1.00 85.88 125 LYS A C 1
ATOM 975 O O . LYS A 1 125 ? -2.054 -3.610 12.850 1.00 85.88 125 LYS A O 1
ATOM 980 N N . ILE A 1 126 ? -1.072 -2.227 11.383 1.00 84.75 126 ILE A N 1
ATOM 981 C CA . ILE A 1 126 ? -1.006 -1.055 12.271 1.00 84.75 126 ILE A CA 1
ATOM 982 C C . ILE A 1 126 ? -2.394 -0.618 12.748 1.00 84.75 126 ILE A C 1
ATOM 984 O O . ILE A 1 126 ? -2.535 -0.195 13.897 1.00 84.75 126 ILE A O 1
ATOM 988 N N . VAL A 1 127 ? -3.410 -0.661 11.882 1.00 85.75 127 VAL A N 1
ATOM 989 C CA . VAL A 1 127 ? -4.776 -0.310 12.291 1.00 85.75 127 VAL A CA 1
ATOM 990 C C . VAL A 1 127 ? -5.342 -1.378 13.220 1.00 85.75 127 VAL A C 1
ATOM 992 O O . VAL A 1 127 ? -5.856 -1.024 14.272 1.00 85.75 127 VAL A O 1
ATOM 995 N N . VAL A 1 128 ? -5.177 -2.664 12.902 1.00 85.25 128 VAL A N 1
ATOM 996 C CA . VAL A 1 128 ? -5.645 -3.768 13.758 1.00 85.25 128 VAL A CA 1
ATOM 997 C C . VAL A 1 128 ? -4.961 -3.769 15.131 1.00 85.25 128 VAL A C 1
ATOM 999 O O . VAL A 1 128 ? -5.635 -3.888 16.149 1.00 85.25 128 VAL A O 1
ATOM 1002 N N . GLU A 1 129 ? -3.644 -3.569 15.191 1.00 82.19 129 GLU A N 1
ATOM 1003 C CA . GLU A 1 129 ? -2.901 -3.469 16.457 1.00 82.19 129 GLU A CA 1
ATOM 1004 C C . GLU A 1 129 ? -3.408 -2.310 17.323 1.00 82.19 129 GLU A C 1
ATOM 1006 O O . GLU A 1 129 ? -3.591 -2.476 18.525 1.00 82.19 129 GLU A O 1
ATOM 1011 N N . GLN A 1 130 ? -3.736 -1.162 16.721 1.00 78.56 130 GLN A N 1
ATOM 1012 C CA . GLN A 1 130 ? -4.313 -0.036 17.462 1.00 78.56 130 GLN A CA 1
ATOM 1013 C C . GLN A 1 130 ? -5.689 -0.336 18.052 1.00 78.56 130 GLN A C 1
ATOM 1015 O O . GLN A 1 130 ? -6.018 0.214 19.102 1.00 78.56 130 GLN A O 1
ATOM 1020 N N . LEU A 1 131 ? -6.491 -1.174 17.392 1.00 78.12 131 LEU A N 1
ATOM 1021 C CA . LEU A 1 131 ? -7.773 -1.614 17.941 1.00 78.12 131 LEU A CA 1
ATOM 1022 C C . LEU A 1 131 ? -7.554 -2.505 19.167 1.00 78.12 131 LEU A C 1
ATOM 1024 O O . LEU A 1 131 ? -8.210 -2.310 20.188 1.00 78.12 131 LEU A O 1
ATOM 1028 N N . ASN A 1 132 ? -6.585 -3.421 19.092 1.00 75.94 132 ASN A N 1
ATOM 1029 C CA . ASN A 1 132 ? -6.243 -4.324 20.192 1.00 75.94 132 ASN A CA 1
ATOM 1030 C C . ASN A 1 132 ? -5.662 -3.578 21.400 1.00 75.94 132 ASN A C 1
ATOM 1032 O O . ASN A 1 132 ? -6.069 -3.832 22.534 1.00 75.94 132 ASN A O 1
ATOM 1036 N N . ASP A 1 133 ? -4.766 -2.616 21.174 1.00 69.06 133 ASP A N 1
ATOM 1037 C CA . ASP A 1 133 ? -4.190 -1.807 22.252 1.00 69.06 133 ASP A CA 1
ATOM 1038 C C . ASP A 1 133 ? -5.260 -0.963 22.956 1.00 69.06 133 ASP A C 1
ATOM 1040 O O . ASP A 1 133 ? -5.262 -0.851 24.181 1.00 69.06 133 ASP A O 1
ATOM 1044 N N . GLN A 1 134 ? -6.216 -0.402 22.209 1.00 62.12 134 GLN A N 1
ATOM 1045 C CA . GLN A 1 134 ? -7.318 0.370 22.790 1.00 62.12 134 GLN A CA 1
ATOM 1046 C C . GLN A 1 134 ? -8.276 -0.509 23.599 1.00 62.12 134 GLN A C 1
ATOM 1048 O O . GLN A 1 134 ? -8.685 -0.097 24.681 1.00 62.12 134 GLN A O 1
ATOM 1053 N N . CYS A 1 135 ? -8.557 -1.732 23.138 1.00 54.59 135 CYS A N 1
ATOM 1054 C CA . CYS A 1 135 ? -9.387 -2.685 23.875 1.00 54.59 135 CYS A CA 1
ATOM 1055 C C . CYS A 1 135 ? -8.725 -3.137 25.193 1.00 54.59 135 CYS A C 1
ATOM 1057 O O . CYS A 1 135 ? -9.406 -3.332 26.196 1.00 54.59 135 CYS A O 1
ATOM 1059 N N . ASN A 1 136 ? -7.391 -3.240 25.223 1.00 49.44 136 ASN A N 1
ATOM 1060 C CA . ASN A 1 136 ? -6.638 -3.572 26.437 1.00 49.44 136 ASN A CA 1
ATOM 1061 C C . ASN A 1 136 ? -6.497 -2.384 27.406 1.00 49.44 136 ASN A C 1
ATOM 1063 O O . ASN A 1 136 ? -6.386 -2.584 28.615 1.00 49.44 136 ASN A O 1
ATOM 1067 N N . THR A 1 137 ? -6.514 -1.144 26.904 1.00 48.50 137 THR A N 1
ATOM 1068 C CA . THR A 1 137 ? -6.337 0.059 27.742 1.00 48.50 137 THR A CA 1
ATOM 1069 C C . THR A 1 137 ? -7.594 0.399 28.558 1.00 48.50 137 THR A C 1
ATOM 1071 O O . THR A 1 137 ? -7.490 1.046 29.596 1.00 48.50 137 THR A O 1
ATOM 1074 N N . GLU A 1 138 ? -8.780 -0.070 28.156 1.00 46.75 138 GLU A N 1
ATOM 1075 C CA . GLU A 1 138 ? -10.026 0.151 28.911 1.00 46.75 138 GLU A CA 1
ATOM 1076 C C . GLU A 1 138 ? -10.110 -0.665 30.222 1.00 46.75 138 GLU A C 1
ATOM 1078 O O . GLU A 1 138 ? -10.942 -0.363 31.075 1.00 46.75 138 GLU A O 1
ATOM 1083 N N . VAL A 1 139 ? -9.211 -1.635 30.449 1.00 51.16 139 VAL A N 1
ATOM 1084 C CA . VAL A 1 139 ? -9.195 -2.477 31.667 1.00 51.16 139 VAL A CA 1
ATOM 1085 C C . VAL A 1 139 ? -8.298 -1.909 32.783 1.00 51.16 139 VAL A C 1
ATOM 1087 O O . VAL A 1 139 ? -8.444 -2.273 33.948 1.00 51.16 139 VAL A O 1
ATOM 1090 N N . THR A 1 140 ? -7.419 -0.948 32.487 1.00 43.84 140 THR A N 1
ATOM 1091 C CA . THR A 1 140 ? -6.585 -0.269 33.495 1.00 43.84 140 THR A CA 1
ATOM 1092 C C . THR A 1 140 ? -6.669 1.239 33.298 1.00 43.84 140 THR A C 1
ATOM 1094 O O . THR A 1 140 ? -6.049 1.780 32.388 1.00 43.84 140 THR A O 1
ATOM 1097 N N . GLY A 1 141 ? -7.454 1.915 34.143 1.00 42.75 141 GLY A N 1
ATOM 1098 C CA . GLY A 1 141 ? -7.808 3.342 34.079 1.00 42.75 141 GLY A CA 1
ATOM 1099 C C . GLY A 1 141 ? -6.671 4.351 34.298 1.00 42.75 141 GLY A C 1
ATOM 1100 O O . GLY A 1 141 ? -6.843 5.334 35.012 1.00 42.75 141 GLY A O 1
ATOM 1101 N N . THR A 1 142 ? -5.521 4.152 33.667 1.00 42.69 142 THR A N 1
ATOM 1102 C CA . THR A 1 142 ? -4.427 5.117 33.581 1.00 42.69 142 THR A CA 1
ATOM 1103 C C . THR A 1 142 ? -3.985 5.205 32.128 1.00 42.69 142 THR A C 1
ATOM 1105 O O . THR A 1 142 ? -3.243 4.362 31.637 1.00 42.69 142 THR A O 1
ATOM 1108 N N . LEU A 1 143 ? -4.449 6.244 31.424 1.00 47.69 143 LEU A N 1
ATOM 1109 C CA . LEU A 1 143 ? -3.954 6.598 30.092 1.00 47.69 143 LEU A CA 1
ATOM 1110 C C . LEU A 1 143 ? -2.422 6.735 30.159 1.00 47.69 143 LEU A C 1
ATOM 1112 O O . LEU A 1 143 ? -1.942 7.661 30.822 1.00 47.69 143 LEU A O 1
ATOM 1116 N N . PRO A 1 144 ? -1.630 5.870 29.495 1.00 47.44 144 PRO A N 1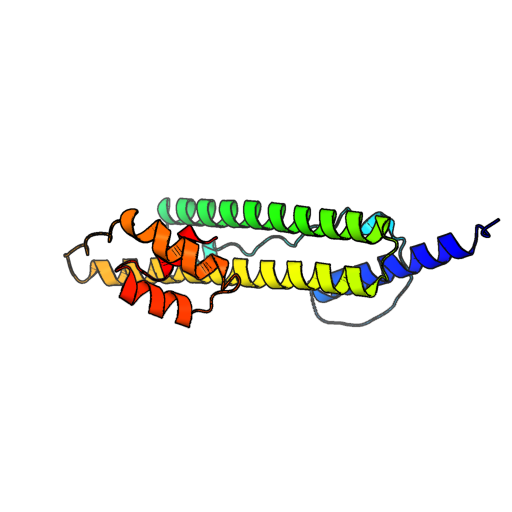
ATOM 1117 C CA . PRO A 1 144 ? -0.205 6.116 29.386 1.00 47.44 144 PRO A CA 1
ATOM 1118 C C . PRO A 1 144 ? -0.031 7.414 28.596 1.00 47.44 144 PRO A C 1
ATOM 1120 O O . PRO A 1 144 ? -0.560 7.560 27.489 1.00 47.44 144 PRO A O 1
ATOM 1123 N N . ALA A 1 145 ? 0.661 8.387 29.193 1.00 55.12 145 ALA A N 1
ATOM 1124 C CA . ALA A 1 145 ? 0.972 9.656 28.552 1.00 55.12 145 ALA A CA 1
ATOM 1125 C C . ALA A 1 145 ? 1.547 9.368 27.160 1.00 55.12 145 ALA A C 1
ATOM 1127 O O . ALA A 1 145 ? 2.566 8.686 27.048 1.00 55.12 145 ALA A O 1
ATOM 1128 N N . ARG A 1 146 ? 0.873 9.838 26.098 1.00 57.31 146 ARG A N 1
ATOM 1129 C CA . ARG A 1 146 ? 1.361 9.675 24.722 1.00 57.31 146 ARG A CA 1
ATOM 1130 C C . ARG A 1 146 ? 2.796 10.211 24.685 1.00 57.31 146 ARG A C 1
ATOM 1132 O O . ARG A 1 146 ? 2.961 11.413 24.905 1.00 57.31 146 ARG A O 1
ATOM 1139 N N . PRO A 1 147 ? 3.823 9.376 24.445 1.00 58.50 147 PRO A N 1
ATOM 1140 C CA . PRO A 1 147 ? 5.190 9.868 24.421 1.00 58.50 147 PRO A CA 1
ATOM 1141 C C . PRO A 1 147 ? 5.288 10.893 23.291 1.00 58.50 147 PRO A C 1
ATOM 1143 O O . PRO A 1 147 ? 4.991 10.586 22.137 1.00 58.50 147 PRO A O 1
ATOM 1146 N N . SER A 1 148 ? 5.615 12.138 23.634 1.00 65.81 148 SER A N 1
ATOM 1147 C CA . SER A 1 148 ? 5.762 13.221 22.662 1.00 65.81 148 SER A CA 1
ATOM 1148 C C . SER A 1 148 ? 6.915 12.905 21.708 1.00 65.81 148 SER A C 1
ATOM 1150 O O . SER A 1 148 ? 7.929 12.342 22.118 1.00 65.81 148 SER A O 1
ATOM 1152 N N . PHE A 1 149 ? 6.760 13.239 20.426 1.00 73.38 149 PHE A N 1
ATOM 1153 C CA . PHE A 1 149 ? 7.828 13.073 19.443 1.00 73.38 149 PHE A CA 1
ATOM 1154 C C . PHE A 1 149 ? 8.973 14.044 19.764 1.00 73.38 149 PHE A C 1
ATOM 1156 O O . PHE A 1 149 ? 8.823 15.261 19.607 1.00 73.38 149 PHE A O 1
ATOM 1163 N N . ASP A 1 150 ? 10.111 13.515 20.213 1.00 77.19 150 ASP A N 1
ATOM 1164 C CA . ASP A 1 150 ? 11.256 14.329 20.617 1.00 77.19 150 ASP A CA 1
ATOM 1165 C C . ASP A 1 150 ? 12.035 14.842 19.395 1.00 77.19 150 ASP A C 1
ATOM 1167 O O . ASP A 1 150 ? 12.912 14.180 18.830 1.00 77.19 150 ASP A O 1
ATOM 1171 N N . ARG A 1 151 ? 11.726 16.082 19.002 1.00 80.44 151 ARG A N 1
ATOM 1172 C CA . ARG A 1 151 ? 12.368 16.767 17.871 1.00 80.44 151 ARG A CA 1
ATOM 1173 C C . ARG A 1 151 ? 13.870 16.988 18.071 1.00 80.44 151 ARG A C 1
ATOM 1175 O O . ARG A 1 151 ? 14.579 17.153 17.080 1.00 80.44 151 ARG A O 1
ATOM 1182 N N . THR A 1 152 ? 14.379 16.959 19.304 1.00 83.81 152 THR A N 1
ATOM 1183 C CA . THR A 1 152 ? 15.816 17.148 19.577 1.00 83.81 152 THR A CA 1
ATOM 1184 C C . THR A 1 152 ? 16.666 15.990 19.051 1.00 83.81 152 THR A C 1
ATOM 1186 O O . THR A 1 152 ? 17.861 16.151 18.808 1.00 83.81 152 THR A O 1
ATOM 1189 N N . LYS A 1 153 ? 16.046 14.830 18.806 1.00 84.44 153 LYS A N 1
ATOM 1190 C CA . LYS A 1 153 ? 16.703 13.613 18.312 1.00 84.44 153 LYS A CA 1
ATOM 1191 C C . LYS A 1 153 ? 16.671 13.468 16.788 1.00 84.44 153 LYS A C 1
ATOM 1193 O O . LYS A 1 153 ? 17.268 12.534 16.257 1.00 84.44 153 LYS A O 1
ATOM 1198 N N . ILE A 1 154 ? 16.042 14.402 16.069 1.00 83.94 154 ILE A N 1
ATOM 1199 C CA . ILE A 1 154 ? 16.012 14.422 14.596 1.00 83.94 154 ILE A CA 1
ATOM 1200 C C . ILE A 1 154 ? 17.419 14.370 13.965 1.00 83.94 154 ILE A C 1
ATOM 1202 O O . ILE A 1 154 ? 17.586 13.619 13.004 1.00 83.94 154 ILE A O 1
ATOM 1206 N N . PRO A 1 155 ? 18.448 15.095 14.459 1.00 87.25 155 PRO A N 1
ATOM 1207 C CA . PRO A 1 155 ? 19.792 15.023 13.878 1.00 87.25 155 PRO A CA 1
ATOM 1208 C C . PRO A 1 155 ? 20.402 13.616 13.934 1.00 87.25 155 PRO A C 1
ATOM 1210 O O . PRO A 1 155 ? 21.085 13.204 12.999 1.00 87.25 155 PRO A O 1
ATOM 1213 N N . LEU A 1 156 ? 20.115 12.859 14.999 1.00 85.25 156 LEU A N 1
ATOM 1214 C CA . LEU A 1 156 ? 20.572 11.477 15.154 1.00 85.25 156 LEU A CA 1
ATOM 1215 C C . LEU A 1 156 ? 19.888 10.558 14.139 1.00 85.25 156 LEU A C 1
ATOM 1217 O O . LEU A 1 156 ? 20.563 9.760 13.492 1.00 85.25 156 LEU A O 1
ATOM 1221 N N . LEU A 1 157 ? 18.572 10.709 13.956 1.00 86.81 157 LEU A N 1
ATOM 1222 C CA . LEU A 1 157 ? 17.826 9.951 12.951 1.00 86.81 157 LEU A CA 1
ATOM 1223 C C . LEU A 1 157 ? 18.326 10.269 11.534 1.00 86.81 157 LEU A C 1
ATOM 1225 O O . LEU A 1 157 ? 18.637 9.345 10.790 1.00 86.81 157 LEU A O 1
ATOM 1229 N N . LYS A 1 158 ? 18.494 11.554 11.182 1.00 86.19 158 LYS A N 1
ATOM 1230 C CA . LYS A 1 158 ? 19.046 11.974 9.878 1.00 86.19 158 LYS A CA 1
ATOM 1231 C C . LYS A 1 158 ? 20.386 11.302 9.589 1.00 86.19 158 LYS A C 1
ATOM 1233 O O . LYS A 1 158 ? 20.514 10.631 8.572 1.00 86.19 158 LYS A O 1
ATOM 1238 N N . ARG A 1 159 ? 21.332 11.392 10.528 1.00 87.38 159 ARG A N 1
ATOM 1239 C CA . ARG A 1 159 ? 22.658 10.778 10.387 1.00 87.38 159 ARG A CA 1
ATOM 1240 C C . ARG A 1 159 ? 22.585 9.260 10.220 1.00 87.38 159 ARG A C 1
ATOM 1242 O O . ARG A 1 159 ? 23.381 8.695 9.486 1.00 87.38 159 ARG A O 1
ATOM 1249 N N . TYR A 1 160 ? 21.654 8.583 10.889 1.00 86.56 160 TYR A N 1
ATOM 1250 C CA . TYR A 1 160 ? 21.503 7.134 10.752 1.00 86.56 160 TYR A CA 1
ATOM 1251 C C . TYR A 1 160 ? 20.960 6.736 9.369 1.00 86.56 160 TYR A C 1
ATOM 1253 O O . TYR A 1 160 ? 21.506 5.839 8.726 1.00 86.56 160 TYR A O 1
ATOM 1261 N N . PHE A 1 161 ? 19.914 7.414 8.886 1.00 87.38 161 PHE A N 1
ATOM 1262 C CA . PHE A 1 161 ? 19.284 7.084 7.599 1.00 87.38 161 PHE A CA 1
ATOM 1263 C C . PHE A 1 161 ? 20.045 7.617 6.378 1.00 87.38 161 PHE A C 1
ATOM 1265 O O . PHE A 1 161 ? 19.823 7.121 5.276 1.00 87.38 161 PHE A O 1
ATOM 1272 N N . GLU A 1 162 ? 20.986 8.548 6.558 1.00 85.94 162 GLU A N 1
ATOM 1273 C CA . GLU A 1 162 ? 21.960 8.926 5.521 1.00 85.94 162 GLU A CA 1
ATOM 1274 C C . GLU A 1 162 ? 22.787 7.720 5.049 1.00 85.94 162 GLU A C 1
ATOM 1276 O O . GLU A 1 162 ? 22.998 7.551 3.849 1.00 85.94 162 GLU A O 1
ATOM 1281 N N . TYR A 1 163 ? 23.203 6.849 5.977 1.00 81.44 163 TYR A N 1
ATOM 1282 C CA . TYR A 1 163 ? 24.008 5.657 5.674 1.00 81.44 163 TYR A CA 1
ATOM 1283 C C . TYR A 1 163 ? 23.185 4.370 5.563 1.00 81.44 163 TYR A C 1
ATOM 1285 O O . TYR A 1 163 ? 23.674 3.372 5.036 1.00 81.44 163 TYR A O 1
ATOM 1293 N N . ASN A 1 164 ? 21.943 4.373 6.048 1.00 82.38 164 ASN A N 1
ATOM 1294 C CA . ASN A 1 164 ? 21.067 3.210 6.032 1.00 82.38 164 ASN A CA 1
ATOM 1295 C C . ASN A 1 164 ? 19.685 3.566 5.475 1.00 82.38 164 ASN A C 1
ATOM 1297 O O . ASN A 1 164 ? 18.735 3.806 6.219 1.00 82.38 164 ASN A O 1
ATOM 1301 N N . GLN A 1 165 ? 19.577 3.575 4.146 1.00 76.44 165 GLN A N 1
ATOM 1302 C CA . GLN A 1 165 ? 18.342 3.916 3.431 1.00 76.44 165 GLN A CA 1
ATOM 1303 C C . GLN A 1 165 ? 17.232 2.854 3.574 1.00 76.44 165 GLN A C 1
ATOM 1305 O O . GLN A 1 165 ? 16.081 3.121 3.231 1.00 76.44 165 GLN A O 1
ATOM 1310 N N . PHE A 1 166 ? 17.554 1.660 4.089 1.00 81.00 166 PHE A N 1
ATOM 1311 C CA . PHE A 1 166 ? 16.626 0.530 4.216 1.00 81.00 166 PHE A CA 1
ATOM 1312 C C . PHE A 1 166 ? 16.646 -0.064 5.630 1.00 81.00 166 PHE A C 1
ATOM 1314 O O . PHE A 1 166 ? 17.140 -1.173 5.848 1.00 81.00 166 PHE A O 1
ATOM 1321 N N . PRO A 1 167 ? 16.111 0.664 6.619 1.00 82.12 167 PRO A N 1
ATOM 1322 C CA . PRO A 1 167 ? 16.108 0.198 7.993 1.00 82.12 167 PRO A CA 1
ATOM 1323 C C . PRO A 1 167 ? 15.210 -1.023 8.218 1.00 82.12 167 PRO A C 1
ATOM 1325 O O . PRO A 1 167 ? 14.074 -1.086 7.750 1.00 82.12 167 PRO A O 1
ATOM 1328 N N . THR A 1 168 ? 15.719 -1.987 8.983 1.00 85.62 168 THR A N 1
ATOM 1329 C CA . THR A 1 168 ? 14.986 -3.175 9.429 1.00 85.62 168 THR A CA 1
ATOM 1330 C C . THR A 1 168 ? 14.212 -2.896 10.722 1.00 85.62 168 THR A C 1
ATOM 1332 O O . THR A 1 168 ? 14.440 -1.893 11.401 1.00 85.62 168 THR A O 1
ATOM 1335 N N . ALA A 1 169 ? 13.319 -3.814 11.112 1.00 81.69 169 ALA A N 1
ATOM 1336 C CA . ALA A 1 169 ? 12.621 -3.758 12.402 1.00 81.69 169 ALA A CA 1
ATOM 1337 C C . ALA A 1 169 ? 13.595 -3.634 13.593 1.00 81.69 169 ALA A C 1
ATOM 1339 O O . ALA A 1 169 ? 13.351 -2.879 14.532 1.00 81.69 169 ALA A O 1
ATOM 1340 N N . GLU A 1 170 ? 14.736 -4.319 13.517 1.00 86.38 170 GLU A N 1
ATOM 1341 C CA . GLU A 1 170 ? 15.796 -4.261 14.524 1.00 86.38 170 GLU A CA 1
ATOM 1342 C C . GLU A 1 170 ? 16.453 -2.874 14.607 1.00 86.38 170 GLU A C 1
ATOM 1344 O O . GLU A 1 170 ? 16.722 -2.373 15.703 1.00 86.38 170 GLU A O 1
ATOM 1349 N N . ASN A 1 171 ? 16.623 -2.195 13.469 1.00 86.38 171 ASN A N 1
ATOM 1350 C CA . ASN A 1 171 ? 17.145 -0.828 13.431 1.00 86.38 171 ASN A CA 1
ATOM 1351 C C . ASN A 1 171 ? 16.193 0.140 14.142 1.00 86.38 171 ASN A C 1
ATOM 1353 O O . ASN A 1 171 ? 16.637 0.972 14.935 1.00 86.38 171 ASN A O 1
ATOM 1357 N N . PHE A 1 172 ? 14.880 -0.013 13.945 1.00 87.06 172 PHE A N 1
ATOM 1358 C CA . PHE A 1 172 ? 13.885 0.787 14.663 1.00 87.06 172 PHE A CA 1
ATOM 1359 C C . PHE A 1 172 ? 13.883 0.510 16.173 1.00 87.06 172 PHE A C 1
ATOM 1361 O O . PHE A 1 172 ? 13.785 1.456 16.953 1.00 87.06 172 PHE A O 1
ATOM 1368 N N . HIS A 1 173 ? 14.057 -0.744 16.605 1.00 85.75 173 HIS A N 1
ATOM 1369 C CA . HIS A 1 173 ? 14.202 -1.089 18.028 1.00 85.75 173 HIS A CA 1
ATOM 1370 C C . HIS A 1 173 ? 15.492 -0.546 18.655 1.00 85.75 173 HIS A C 1
ATOM 1372 O O . HIS A 1 173 ? 15.522 -0.155 19.825 1.00 85.75 173 HIS A O 1
ATOM 1378 N N . THR A 1 174 ? 16.573 -0.502 17.884 1.00 88.12 174 THR A N 1
ATOM 1379 C CA . THR A 1 174 ? 17.850 0.049 18.342 1.00 88.12 174 THR A CA 1
ATOM 1380 C C . THR A 1 174 ? 17.739 1.562 18.516 1.00 88.12 174 THR A C 1
ATOM 1382 O O . THR A 1 174 ? 18.069 2.101 19.575 1.00 88.12 174 THR A O 1
ATOM 1385 N N . LEU A 1 175 ? 17.179 2.249 17.519 1.00 87.50 175 LEU A N 1
ATOM 1386 C CA . LEU A 1 175 ? 16.957 3.692 17.568 1.00 87.50 175 LEU A CA 1
ATOM 1387 C C . LEU A 1 175 ? 15.912 4.084 18.617 1.00 87.50 175 LEU A C 1
ATOM 1389 O O . LEU A 1 175 ? 16.044 5.147 19.225 1.00 87.50 175 LEU A O 1
ATOM 1393 N N . SER A 1 176 ? 14.918 3.236 18.900 1.00 88.25 176 SER A N 1
ATOM 1394 C CA . SER A 1 176 ? 13.947 3.514 19.963 1.00 88.25 176 SER A CA 1
ATOM 1395 C C . SER A 1 176 ? 14.605 3.588 21.335 1.00 88.25 176 SER A C 1
ATOM 1397 O O . SER A 1 176 ? 14.293 4.470 22.129 1.00 88.25 176 SER A O 1
ATOM 1399 N N . ARG A 1 177 ? 15.587 2.715 21.598 1.00 87.12 177 ARG A N 1
ATOM 1400 C CA . ARG A 1 177 ? 16.365 2.747 22.846 1.00 87.12 177 ARG A CA 1
ATOM 1401 C C . ARG A 1 177 ? 17.245 3.995 22.945 1.00 87.12 177 ARG A C 1
ATOM 1403 O O . ARG A 1 177 ? 17.411 4.532 24.031 1.00 87.12 177 ARG A O 1
ATOM 1410 N N . GLN A 1 178 ? 17.791 4.467 21.824 1.00 84.12 178 GLN A N 1
ATOM 1411 C CA . GLN A 1 178 ? 18.689 5.630 21.793 1.00 84.12 178 GLN A CA 1
ATOM 1412 C C . GLN A 1 178 ? 17.957 6.974 21.857 1.00 84.12 178 GLN A C 1
ATOM 1414 O O . GLN A 1 178 ? 18.481 7.955 22.385 1.00 84.12 178 GLN A O 1
ATOM 1419 N N . THR A 1 179 ? 16.758 7.039 21.286 1.00 84.88 179 THR A N 1
ATOM 1420 C CA . THR A 1 179 ? 15.999 8.288 21.157 1.00 84.88 179 THR A CA 1
ATOM 1421 C C . THR A 1 179 ? 14.890 8.428 22.190 1.00 84.88 179 THR A C 1
ATOM 1423 O O . THR A 1 179 ? 14.372 9.527 22.357 1.00 84.88 179 THR A O 1
ATOM 1426 N N . GLY A 1 180 ? 14.506 7.339 22.863 1.00 82.50 180 GLY A N 1
ATOM 1427 C CA . GLY A 1 180 ? 13.326 7.301 23.728 1.00 82.50 180 GLY A CA 1
ATOM 1428 C C . GLY A 1 180 ? 12.000 7.366 22.959 1.00 82.50 180 GLY A C 1
ATOM 1429 O O . GLY A 1 180 ? 10.937 7.331 23.572 1.00 82.50 180 GLY A O 1
ATOM 1430 N N . MET A 1 181 ? 12.042 7.445 21.625 1.00 85.12 181 MET A N 1
ATOM 1431 C CA . MET A 1 181 ? 10.862 7.387 20.770 1.00 85.12 181 MET A CA 1
ATOM 1432 C C . MET A 1 181 ? 10.469 5.942 20.510 1.00 85.12 181 MET A C 1
ATOM 1434 O O . MET A 1 181 ? 11.310 5.054 20.426 1.00 85.12 181 MET A O 1
ATOM 1438 N N . THR A 1 182 ? 9.182 5.694 20.316 1.00 85.19 182 THR A N 1
ATOM 1439 C CA . THR A 1 182 ? 8.723 4.366 19.903 1.00 85.19 182 THR A CA 1
ATOM 1440 C C . THR A 1 182 ? 9.241 4.028 18.496 1.00 85.19 182 THR A C 1
ATOM 1442 O O . THR A 1 182 ? 9.361 4.929 17.658 1.00 85.19 182 THR A O 1
ATOM 1445 N N . PRO A 1 183 ? 9.476 2.740 18.171 1.00 85.19 183 PRO A N 1
ATOM 1446 C CA . PRO A 1 183 ? 9.808 2.314 16.806 1.00 85.19 183 PRO A CA 1
ATOM 1447 C C . PRO A 1 183 ? 8.841 2.889 15.760 1.00 85.19 183 PRO A C 1
ATOM 1449 O O . PRO A 1 183 ? 9.247 3.303 14.677 1.00 85.19 183 PRO A O 1
ATOM 1452 N N . ARG A 1 184 ? 7.560 3.005 16.132 1.00 80.75 184 ARG A N 1
ATOM 1453 C CA . ARG A 1 184 ? 6.495 3.608 15.328 1.00 80.75 184 ARG A CA 1
ATOM 1454 C C . ARG A 1 184 ? 6.727 5.089 15.029 1.00 80.75 184 ARG A C 1
ATOM 1456 O O . ARG A 1 184 ? 6.566 5.501 13.888 1.00 80.75 184 ARG A O 1
ATOM 1463 N N . GLN A 1 185 ? 7.083 5.894 16.026 1.00 83.12 185 GLN A N 1
ATOM 1464 C CA . GLN A 1 185 ? 7.369 7.321 15.833 1.00 83.12 185 GLN A CA 1
ATOM 1465 C C . GLN A 1 185 ? 8.541 7.544 14.883 1.00 83.12 185 GLN A C 1
ATOM 1467 O O . GLN A 1 185 ? 8.495 8.436 14.039 1.00 83.12 185 GLN A O 1
ATOM 1472 N N . ILE A 1 186 ? 9.564 6.701 14.999 1.00 85.88 186 ILE A N 1
ATOM 1473 C CA . ILE A 1 186 ? 10.733 6.746 14.126 1.00 85.88 186 ILE A CA 1
ATOM 1474 C C . ILE A 1 186 ? 10.329 6.347 12.704 1.00 85.88 186 ILE A C 1
ATOM 1476 O O . ILE A 1 186 ? 10.657 7.062 11.766 1.00 85.88 186 ILE A O 1
ATOM 1480 N N . ALA A 1 187 ? 9.547 5.276 12.539 1.00 83.88 187 ALA A N 1
ATOM 1481 C CA . ALA A 1 187 ? 9.045 4.854 11.232 1.00 83.88 187 ALA A CA 1
ATOM 1482 C C . ALA A 1 187 ? 8.178 5.930 10.552 1.00 83.88 187 ALA A C 1
ATOM 1484 O O . ALA A 1 187 ? 8.366 6.194 9.372 1.00 83.88 187 ALA A O 1
ATOM 1485 N N . ILE A 1 188 ? 7.280 6.592 11.291 1.00 81.94 188 ILE A N 1
ATOM 1486 C CA . ILE A 1 188 ? 6.447 7.691 10.765 1.00 81.94 188 ILE A CA 1
ATOM 1487 C C . ILE A 1 188 ? 7.297 8.888 10.325 1.00 81.94 188 ILE A C 1
ATOM 1489 O O . ILE A 1 188 ? 6.936 9.584 9.388 1.00 81.94 188 ILE A O 1
ATOM 1493 N N . TRP A 1 189 ? 8.406 9.168 11.010 1.00 82.12 189 TRP A N 1
ATOM 1494 C CA . TRP A 1 189 ? 9.269 10.288 10.638 1.00 82.12 189 TRP A CA 1
ATOM 1495 C C . TRP A 1 189 ? 10.123 9.995 9.393 1.00 82.12 189 TRP A C 1
ATOM 1497 O O . TRP A 1 189 ? 10.445 10.914 8.645 1.00 82.12 189 TRP A O 1
ATOM 1507 N N . VAL A 1 190 ? 10.494 8.731 9.171 1.00 79.88 190 VAL A N 1
ATOM 1508 C CA . VAL A 1 190 ? 11.325 8.304 8.031 1.00 79.88 190 VAL A CA 1
ATOM 1509 C C . VAL A 1 190 ? 10.534 8.172 6.725 1.00 79.88 190 VAL A C 1
ATOM 1511 O O . VAL A 1 190 ? 11.123 8.344 5.657 1.00 79.88 190 VAL A O 1
ATOM 1514 N N . TYR A 1 191 ? 9.237 7.848 6.788 1.00 70.81 191 TYR A N 1
ATOM 1515 C CA . TYR A 1 191 ? 8.413 7.445 5.634 1.00 70.81 191 TYR A CA 1
ATOM 1516 C C . TYR A 1 191 ? 7.245 8.385 5.336 1.00 70.81 191 TYR A C 1
ATOM 1518 O O . TYR A 1 191 ? 6.940 8.552 4.127 1.00 70.81 191 TYR A O 1
#

Foldseek 3Di:
DDDPVVVFVVQQQQVLVVVVVVPVLDDDDDDDGGTDGNVCQLVDADDQADFCLVVCVVLVNDDPRSVVLRVVLNVVLVVLRVVLSVQLNVLCVVCVVVVHDSVSSVVSNVVSVVVSVVVNVVSSVVSSVVSVVVVVCVVPPDDDDPPDLPPVCVVVLVVVCVVPVDDDLVNLVVVCVVRVDHSVSSVVVSD

Radius of gyration: 22.47 Å; chains: 1; bounding box: 45×40×77 Å

pLDDT: mean 73.23, std 18.16, range [35.66, 91.81]